Protein AF-A0A8T7FW93-F1 (afdb_monomer_lite)

Structure (mmCIF, N/CA/C/O backbone):
data_AF-A0A8T7FW93-F1
#
_entry.id   AF-A0A8T7FW93-F1
#
loop_
_atom_site.group_PDB
_atom_site.id
_atom_site.type_symbol
_atom_site.label_atom_id
_atom_site.label_alt_id
_atom_site.label_comp_id
_atom_site.label_asym_id
_atom_site.label_entity_id
_atom_site.label_seq_id
_atom_site.pdbx_PDB_ins_code
_atom_site.Cartn_x
_atom_site.Cartn_y
_atom_site.Cartn_z
_atom_site.occupancy
_atom_site.B_iso_or_equiv
_atom_site.auth_seq_id
_atom_site.auth_comp_id
_atom_site.auth_asym_id
_atom_site.auth_atom_id
_atom_site.pdbx_PDB_model_num
ATOM 1 N N . MET A 1 1 ? 23.156 -14.819 22.640 1.00 62.97 1 MET A N 1
ATOM 2 C CA . MET A 1 1 ? 21.741 -15.059 22.274 1.00 62.97 1 MET A CA 1
ATOM 3 C C . MET A 1 1 ? 21.530 -16.562 22.229 1.00 62.97 1 MET A C 1
ATOM 5 O O . MET A 1 1 ? 22.429 -17.258 21.783 1.00 62.97 1 MET A O 1
ATOM 9 N N . ASP A 1 2 ? 20.414 -17.050 22.764 1.00 82.75 2 ASP A N 1
ATOM 10 C CA . ASP A 1 2 ? 20.140 -18.481 22.950 1.00 82.75 2 ASP A CA 1
ATOM 11 C C . ASP A 1 2 ? 19.724 -19.131 21.619 1.00 82.75 2 ASP A C 1
ATOM 13 O O . ASP A 1 2 ? 18.735 -18.701 21.023 1.00 82.75 2 ASP A O 1
ATOM 17 N N . PHE A 1 3 ? 20.441 -20.155 21.143 1.00 78.62 3 PHE A N 1
ATOM 18 C CA . PHE A 1 3 ? 20.115 -20.855 19.885 1.00 78.62 3 PHE A CA 1
ATOM 19 C C . PHE A 1 3 ? 18.683 -21.418 19.881 1.00 78.62 3 PHE A C 1
ATOM 21 O O . PHE A 1 3 ? 18.014 -21.400 18.850 1.00 78.62 3 PHE A O 1
ATOM 28 N N . ALA A 1 4 ? 18.171 -21.820 21.047 1.00 78.75 4 ALA A N 1
ATOM 29 C CA . ALA A 1 4 ? 16.787 -22.258 21.218 1.00 78.75 4 ALA A CA 1
ATOM 30 C C . ALA A 1 4 ? 15.759 -21.140 20.945 1.00 78.75 4 ALA A C 1
ATOM 32 O O . ALA A 1 4 ? 14.702 -21.395 20.370 1.00 78.75 4 ALA A O 1
ATOM 33 N N . LYS A 1 5 ? 16.070 -19.886 21.302 1.00 80.38 5 LYS A N 1
ATOM 34 C CA . LYS A 1 5 ? 15.200 -18.733 21.010 1.00 80.38 5 LYS A CA 1
ATOM 35 C C . LYS A 1 5 ? 15.216 -18.370 19.527 1.00 80.38 5 LYS A C 1
ATOM 37 O O . LYS A 1 5 ? 14.185 -17.968 19.000 1.00 80.38 5 LYS A O 1
ATOM 42 N N . LEU A 1 6 ? 16.362 -18.531 18.860 1.00 84.81 6 LEU A N 1
ATOM 43 C CA . LEU A 1 6 ? 16.465 -18.333 17.411 1.00 84.81 6 LEU A CA 1
ATOM 44 C C . LEU A 1 6 ? 15.622 -19.358 16.654 1.00 84.81 6 LEU A C 1
ATOM 46 O O . LEU A 1 6 ? 14.868 -18.971 15.769 1.00 84.81 6 LEU A O 1
ATOM 50 N N . PHE A 1 7 ? 15.694 -20.635 17.034 1.00 85.25 7 PHE A N 1
ATOM 51 C CA . PHE A 1 7 ? 14.898 -21.681 16.391 1.00 85.25 7 PHE A CA 1
ATOM 52 C C . PHE A 1 7 ? 13.393 -21.420 16.530 1.00 85.25 7 PHE A C 1
ATOM 54 O O . PHE A 1 7 ? 12.680 -21.420 15.532 1.00 85.25 7 PHE A O 1
ATOM 61 N N . LYS A 1 8 ? 12.932 -21.088 17.743 1.00 83.06 8 LYS A N 1
ATOM 62 C CA . LYS A 1 8 ? 11.528 -20.734 17.983 1.00 83.06 8 LYS A CA 1
ATOM 63 C C . LYS A 1 8 ? 11.079 -19.513 17.168 1.00 83.06 8 LYS A C 1
ATOM 65 O O . LYS A 1 8 ? 10.025 -19.546 16.555 1.00 83.06 8 LYS A O 1
ATOM 70 N N . SER A 1 9 ? 11.911 -18.473 17.078 1.00 88.06 9 SER A N 1
ATOM 71 C CA . SER A 1 9 ? 11.606 -17.298 16.249 1.00 88.06 9 SER A CA 1
ATOM 72 C C . SER A 1 9 ? 11.512 -17.620 14.755 1.00 88.06 9 SER A C 1
ATOM 74 O O . SER A 1 9 ? 10.771 -16.942 14.047 1.00 88.06 9 SER A O 1
ATOM 76 N N . VAL A 1 10 ? 12.279 -18.596 14.257 1.00 88.69 10 VAL A N 1
ATOM 77 C CA . VAL A 1 10 ? 12.190 -19.047 12.860 1.00 88.69 10 VAL A CA 1
ATOM 78 C C . VAL A 1 10 ? 10.901 -19.830 12.640 1.00 88.69 10 VAL A C 1
ATOM 80 O O . VAL A 1 10 ? 10.232 -19.605 11.638 1.00 88.69 10 VAL A O 1
ATOM 83 N N . GLU A 1 11 ? 10.530 -20.709 13.570 1.00 89.69 11 GLU A N 1
ATOM 84 C CA . GLU A 1 11 ? 9.264 -21.448 13.523 1.00 89.69 11 GLU A CA 1
ATOM 85 C C . GLU A 1 11 ? 8.059 -20.497 13.504 1.00 89.69 11 GLU A C 1
ATOM 87 O O . GLU A 1 11 ? 7.221 -20.590 12.604 1.00 89.69 11 GLU A O 1
ATOM 92 N N . ASP A 1 12 ? 8.040 -19.520 14.415 1.00 88.88 12 ASP A N 1
ATOM 93 C CA . ASP A 1 12 ? 7.006 -18.483 14.475 1.00 88.88 12 ASP A CA 1
ATOM 94 C C . ASP A 1 12 ? 6.953 -17.680 13.160 1.00 88.88 12 ASP A C 1
ATOM 96 O O . ASP A 1 12 ? 5.876 -17.429 12.621 1.00 88.88 12 ASP A O 1
ATOM 100 N N . ALA A 1 13 ? 8.110 -17.336 12.580 1.00 87.12 13 ALA A N 1
ATOM 101 C CA . ALA A 1 13 ? 8.174 -16.626 11.302 1.00 87.12 13 ALA A CA 1
ATOM 102 C C . ALA A 1 13 ? 7.656 -17.465 10.120 1.00 87.12 13 ALA A C 1
ATOM 104 O O . ALA A 1 13 ? 6.981 -16.933 9.240 1.00 87.12 13 ALA A O 1
ATOM 105 N N . VAL A 1 14 ? 7.954 -18.767 10.076 1.00 89.81 14 VAL A N 1
ATOM 106 C CA . VAL A 1 14 ? 7.449 -19.666 9.024 1.00 89.81 14 VAL A CA 1
ATOM 107 C C . VAL A 1 14 ? 5.935 -19.798 9.125 1.00 89.81 14 VAL A C 1
ATOM 109 O O . VAL A 1 14 ? 5.250 -19.678 8.107 1.00 89.81 14 VAL A O 1
ATOM 112 N N . TYR A 1 15 ? 5.412 -19.998 10.336 1.00 92.00 15 TYR A N 1
ATOM 113 C CA . TYR A 1 15 ? 3.972 -20.028 10.577 1.00 92.00 15 TYR A CA 1
ATOM 114 C C . TYR A 1 15 ? 3.306 -18.729 10.107 1.00 92.00 15 TYR A C 1
ATOM 116 O O . TYR A 1 15 ? 2.338 -18.768 9.346 1.00 92.00 15 TYR A O 1
ATOM 124 N N . GLU A 1 16 ? 3.880 -17.583 10.466 1.00 89.88 16 GLU A N 1
ATOM 125 C CA . GLU A 1 16 ? 3.380 -16.267 10.073 1.00 89.88 16 GLU A CA 1
ATOM 126 C C . GLU A 1 16 ? 3.357 -16.092 8.543 1.00 89.88 16 GLU A C 1
ATOM 128 O O . GLU A 1 16 ? 2.357 -15.656 7.971 1.00 89.88 16 GLU A O 1
ATOM 133 N N . VAL A 1 17 ? 4.411 -16.523 7.840 1.00 90.00 17 VAL A N 1
ATOM 134 C CA . VAL A 1 17 ? 4.455 -16.498 6.367 1.00 90.00 17 VAL A CA 1
ATOM 135 C C . VAL A 1 17 ? 3.376 -17.396 5.758 1.00 90.00 17 VAL A C 1
ATOM 137 O O . VAL A 1 17 ? 2.732 -17.005 4.782 1.00 90.00 17 VAL A O 1
ATOM 140 N N . MET A 1 18 ? 3.130 -18.581 6.324 1.00 92.12 18 MET A N 1
ATOM 141 C CA . MET A 1 18 ? 2.051 -19.461 5.861 1.00 92.12 18 MET A CA 1
ATOM 142 C C . MET A 1 18 ? 0.677 -18.806 6.031 1.00 92.12 18 MET A C 1
ATOM 144 O O . MET A 1 18 ? -0.157 -18.878 5.125 1.00 92.12 18 MET A O 1
ATOM 148 N N . VAL A 1 19 ? 0.454 -18.119 7.152 1.00 92.38 19 VAL A N 1
ATOM 149 C CA . VAL A 1 19 ? -0.763 -17.336 7.386 1.00 92.38 19 VAL A CA 1
ATOM 150 C C . VAL A 1 19 ? -0.869 -16.199 6.366 1.00 92.38 19 VAL A C 1
ATOM 152 O O . VAL A 1 19 ? -1.932 -16.010 5.767 1.00 92.38 19 VAL A O 1
ATOM 155 N N . TRP A 1 20 ? 0.222 -15.486 6.078 1.00 92.06 20 TRP A N 1
ATOM 156 C CA . TRP A 1 20 ? 0.230 -14.417 5.076 1.00 92.06 20 TRP A CA 1
ATOM 157 C C . TRP A 1 20 ? -0.143 -14.904 3.681 1.00 92.06 20 TRP A C 1
ATOM 159 O O . TRP A 1 20 ? -0.874 -14.200 2.987 1.00 92.06 20 TRP A O 1
ATOM 169 N N . LEU A 1 21 ? 0.273 -16.105 3.272 1.00 90.88 21 LEU A N 1
ATOM 170 C CA . LEU A 1 21 ? -0.120 -16.675 1.976 1.00 90.88 21 LEU A CA 1
ATOM 171 C C . LEU A 1 21 ? -1.642 -16.838 1.839 1.00 90.88 21 LEU A C 1
ATOM 173 O O . LEU A 1 21 ? -2.176 -16.700 0.739 1.00 90.88 21 LEU A O 1
ATOM 177 N N . LEU A 1 22 ? -2.350 -17.083 2.945 1.00 93.62 22 LEU A N 1
ATOM 178 C CA . LEU A 1 22 ? -3.811 -17.180 2.971 1.00 93.62 22 LEU A CA 1
ATOM 179 C C . LEU A 1 22 ? -4.479 -15.807 3.121 1.00 93.62 22 LEU A C 1
ATOM 181 O O . LEU A 1 22 ? -5.479 -15.515 2.456 1.00 93.62 22 LEU A O 1
ATOM 185 N N . LEU A 1 23 ? -3.937 -14.949 3.988 1.00 94.69 23 LEU A N 1
ATOM 186 C CA . LEU A 1 23 ? -4.523 -13.643 4.279 1.00 94.69 23 LEU A CA 1
ATOM 187 C C . LEU A 1 23 ? -4.286 -12.628 3.162 1.00 94.69 23 LEU A C 1
ATOM 189 O O . LEU A 1 23 ? -5.168 -11.815 2.905 1.00 94.69 23 LEU A O 1
ATOM 193 N N . LEU A 1 24 ? -3.154 -12.674 2.461 1.00 93.81 24 LEU A N 1
ATOM 194 C CA . LEU A 1 24 ? -2.823 -11.728 1.397 1.00 93.81 24 LEU A CA 1
ATOM 195 C C . LEU A 1 24 ? -3.885 -11.677 0.288 1.00 93.81 24 LEU A C 1
ATOM 197 O O . LEU A 1 24 ? -4.414 -10.588 0.055 1.00 93.81 24 LEU A O 1
ATOM 201 N N . PRO A 1 25 ? -4.275 -12.788 -0.373 1.00 94.12 25 PRO A N 1
ATOM 202 C CA . PRO A 1 25 ? -5.306 -12.736 -1.409 1.00 94.12 25 PRO A CA 1
ATOM 203 C C . PRO A 1 25 ? -6.672 -12.333 -0.836 1.00 94.12 25 PRO A C 1
ATOM 205 O O . PRO A 1 25 ? -7.382 -11.532 -1.447 1.00 94.12 25 PRO A O 1
ATOM 208 N N . LYS A 1 26 ? -7.025 -12.816 0.365 1.00 95.25 26 LYS A N 1
ATOM 209 C CA . LYS A 1 26 ? -8.271 -12.457 1.065 1.00 95.25 26 LYS A CA 1
ATOM 210 C C . LYS A 1 26 ? -8.360 -10.947 1.307 1.00 95.25 26 LYS A C 1
ATOM 212 O O . LYS A 1 26 ? -9.380 -10.332 0.981 1.00 95.25 26 LYS A O 1
ATOM 217 N N . THR A 1 27 ? -7.310 -10.353 1.871 1.00 95.25 27 THR A N 1
ATOM 218 C CA . THR A 1 27 ? -7.234 -8.921 2.176 1.00 95.25 27 THR A CA 1
ATOM 219 C C . THR A 1 27 ? -7.189 -8.101 0.895 1.00 95.25 27 THR A C 1
ATOM 221 O O . THR A 1 27 ? -7.977 -7.167 0.753 1.00 95.25 27 THR A O 1
ATOM 224 N N . LEU A 1 28 ? -6.340 -8.472 -0.067 1.00 94.31 28 LEU A N 1
ATOM 225 C CA . LEU A 1 28 ? -6.165 -7.729 -1.314 1.00 94.31 28 LEU A CA 1
ATOM 226 C C . LEU A 1 28 ? -7.472 -7.634 -2.108 1.00 94.31 28 LEU A C 1
ATOM 228 O O . LEU A 1 28 ? -7.881 -6.535 -2.474 1.00 94.31 28 LEU A O 1
ATOM 232 N N . ILE A 1 29 ? -8.172 -8.757 -2.309 1.00 94.81 29 ILE A N 1
ATOM 233 C CA . ILE A 1 29 ? -9.467 -8.785 -3.010 1.00 94.81 29 ILE A CA 1
ATOM 234 C C . ILE A 1 29 ? -10.483 -7.914 -2.267 1.00 94.81 29 ILE A C 1
ATOM 236 O O . ILE A 1 29 ? -11.185 -7.101 -2.871 1.00 94.81 29 ILE A O 1
ATOM 240 N N . ARG A 1 30 ? -10.572 -8.052 -0.941 1.00 94.44 30 ARG A N 1
ATOM 241 C CA . ARG A 1 30 ? -11.561 -7.308 -0.158 1.00 94.44 30 ARG A CA 1
ATOM 242 C C . ARG A 1 30 ? -11.318 -5.800 -0.204 1.00 94.44 30 ARG A C 1
ATOM 244 O O . ARG A 1 30 ? -12.281 -5.058 -0.392 1.00 94.44 30 ARG A O 1
ATOM 251 N N . VAL A 1 31 ? -10.071 -5.355 -0.073 1.00 92.44 31 VAL A N 1
ATOM 252 C CA . VAL A 1 31 ? -9.714 -3.931 -0.127 1.00 92.44 31 VAL A CA 1
ATOM 253 C C . VAL A 1 31 ? -9.879 -3.372 -1.543 1.00 92.44 31 VAL A C 1
ATOM 255 O O . VAL A 1 31 ? -10.467 -2.303 -1.688 1.00 92.44 31 VAL A O 1
ATOM 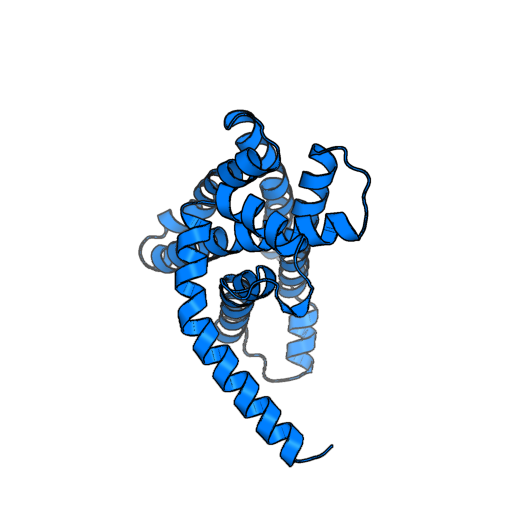258 N N . ALA A 1 32 ? -9.482 -4.121 -2.578 1.00 91.19 32 ALA A N 1
ATOM 259 C CA . ALA A 1 32 ? -9.618 -3.712 -3.978 1.00 91.19 32 ALA A CA 1
ATOM 260 C C . ALA A 1 32 ? -11.077 -3.451 -4.385 1.00 91.19 32 ALA A C 1
ATOM 262 O O . ALA A 1 32 ? -11.380 -2.445 -5.021 1.00 91.19 32 ALA A O 1
ATOM 263 N N . PHE A 1 33 ? -12.005 -4.335 -4.005 1.00 91.00 33 PHE A N 1
ATOM 264 C CA . PHE A 1 33 ? -13.415 -4.197 -4.393 1.00 91.00 33 PHE A CA 1
ATOM 265 C C . PHE A 1 33 ? -14.256 -3.390 -3.396 1.00 91.00 33 PHE A C 1
ATOM 267 O O . PHE A 1 33 ? -15.372 -2.979 -3.722 1.00 91.00 33 PHE A O 1
ATOM 274 N N . ARG A 1 34 ? -13.773 -3.176 -2.165 1.00 90.38 34 ARG A N 1
ATOM 275 C CA . ARG A 1 34 ? -14.508 -2.455 -1.112 1.00 90.38 34 ARG A CA 1
ATOM 276 C C . ARG A 1 34 ? -13.602 -1.464 -0.362 1.00 90.38 34 ARG A C 1
ATOM 278 O O . ARG A 1 34 ? -13.433 -1.602 0.850 1.00 90.38 34 ARG A O 1
ATOM 285 N N . PRO A 1 35 ? -13.108 -0.393 -1.013 1.00 86.38 35 PRO A N 1
ATOM 286 C CA . PRO A 1 35 ? -12.227 0.590 -0.369 1.00 86.38 35 PRO A CA 1
ATOM 287 C C . PRO A 1 35 ? -12.886 1.288 0.834 1.00 86.38 35 PRO A C 1
ATOM 289 O O . PRO A 1 35 ? -12.234 1.561 1.836 1.00 86.38 35 PRO A O 1
ATOM 292 N N . LYS A 1 36 ? -14.212 1.498 0.798 1.00 88.25 36 LYS A N 1
ATOM 293 C CA . LYS A 1 36 ? -14.978 2.037 1.940 1.00 88.25 36 LYS A CA 1
ATOM 294 C C . LYS A 1 36 ? -14.921 1.138 3.174 1.00 88.25 36 LYS A C 1
ATOM 296 O O . LYS A 1 36 ? -14.831 1.640 4.289 1.00 88.25 36 LYS A O 1
ATOM 301 N N . TRP A 1 37 ? -14.971 -0.181 2.975 1.00 92.06 37 TRP A N 1
ATOM 302 C CA . TRP A 1 37 ? -14.864 -1.136 4.076 1.00 92.06 37 TRP A CA 1
ATOM 303 C C . TRP A 1 37 ? -13.494 -1.034 4.743 1.00 92.06 37 TRP A C 1
ATOM 305 O O . TRP A 1 37 ? -13.439 -1.047 5.965 1.00 92.06 37 TRP A O 1
ATOM 315 N N . ALA A 1 38 ? -12.421 -0.863 3.964 1.00 90.50 38 ALA A N 1
ATOM 316 C CA . ALA A 1 38 ? -11.058 -0.767 4.479 1.00 90.50 38 ALA A CA 1
ATOM 317 C C . ALA A 1 38 ? -10.897 0.400 5.472 1.00 90.50 38 ALA A C 1
ATOM 319 O O . ALA A 1 38 ? -10.304 0.222 6.533 1.00 90.50 38 ALA A O 1
ATOM 320 N N . MET A 1 39 ? -11.506 1.553 5.171 1.00 88.12 39 MET A N 1
ATOM 321 C CA . MET A 1 39 ? -11.494 2.725 6.057 1.00 88.12 39 MET A CA 1
ATOM 322 C C . MET A 1 39 ? -12.194 2.445 7.387 1.00 88.12 39 MET A C 1
ATOM 324 O O . MET A 1 39 ? -11.6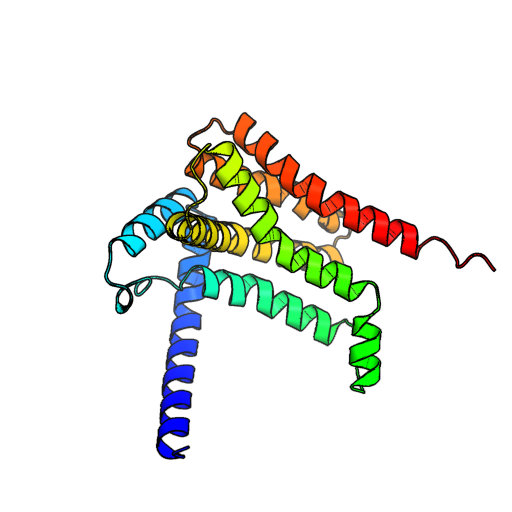12 2.636 8.450 1.00 88.12 39 MET A O 1
ATOM 328 N N . THR A 1 40 ? -13.422 1.922 7.332 1.00 90.06 40 THR A N 1
ATOM 329 C CA . THR A 1 40 ? -14.193 1.592 8.540 1.00 90.06 40 THR A CA 1
ATOM 330 C C . THR A 1 40 ? -13.576 0.438 9.326 1.00 90.06 40 THR A C 1
ATOM 332 O O . THR A 1 40 ? -13.690 0.391 10.546 1.00 90.06 40 THR A O 1
ATOM 335 N N . TYR A 1 41 ? -12.942 -0.511 8.642 1.00 92.69 41 TYR A N 1
ATOM 336 C CA . TYR A 1 41 ? -12.264 -1.632 9.275 1.00 92.69 41 TYR A CA 1
ATOM 337 C C . TYR A 1 41 ? -11.058 -1.150 10.085 1.00 92.69 41 TYR A C 1
ATOM 339 O O . TYR A 1 41 ? -10.958 -1.500 11.253 1.00 92.69 41 TYR A O 1
ATOM 347 N N . ILE A 1 42 ? -10.210 -0.279 9.526 1.00 91.94 42 ILE A N 1
ATOM 348 C CA . ILE A 1 42 ? -9.074 0.301 10.262 1.00 91.94 42 ILE A CA 1
ATOM 349 C C . ILE A 1 42 ? -9.542 1.051 11.511 1.00 91.94 42 ILE A C 1
ATOM 351 O O . ILE A 1 42 ? -8.926 0.901 12.564 1.00 91.94 42 ILE A O 1
ATOM 355 N N . ASP A 1 43 ? -10.632 1.816 11.409 1.00 90.19 43 ASP A N 1
ATOM 356 C CA . ASP A 1 43 ? -11.182 2.545 12.555 1.00 90.19 43 ASP A CA 1
ATOM 357 C C . ASP A 1 43 ? -11.590 1.584 13.682 1.00 90.19 43 ASP A C 1
ATOM 359 O O . ASP A 1 43 ? -11.198 1.787 14.828 1.00 90.19 43 ASP A O 1
ATOM 363 N N . LYS A 1 44 ? -12.277 0.485 13.343 1.00 92.25 44 LYS A N 1
ATOM 364 C CA . LYS A 1 44 ? -12.661 -0.567 14.300 1.00 92.25 44 LYS A CA 1
ATOM 365 C C . LYS A 1 44 ? -11.462 -1.300 14.897 1.00 92.25 44 LYS A C 1
ATOM 367 O O . LYS A 1 44 ? -11.451 -1.587 16.087 1.00 92.25 44 LYS A O 1
ATOM 372 N N . GLU A 1 45 ? -10.441 -1.602 14.098 1.00 93.25 45 GLU A N 1
ATOM 373 C CA . GLU A 1 45 ? -9.209 -2.229 14.597 1.00 93.25 45 GLU A CA 1
ATOM 374 C C . GLU A 1 45 ? -8.454 -1.308 15.564 1.00 93.25 45 GLU A C 1
ATOM 376 O O . GLU A 1 45 ? -7.754 -1.777 16.457 1.00 93.25 45 GLU A O 1
ATOM 381 N N . TRP A 1 46 ? -8.610 0.012 15.439 1.00 89.62 46 TRP A N 1
ATOM 382 C CA . TRP A 1 46 ? -7.990 0.964 16.360 1.00 89.62 46 TRP A CA 1
ATOM 383 C C . TRP A 1 46 ? -8.679 1.064 17.723 1.00 89.62 46 TRP A C 1
ATOM 385 O O . TRP A 1 46 ? -8.058 1.556 18.668 1.00 89.62 46 TRP A O 1
ATOM 395 N N . GLU A 1 47 ? -9.924 0.592 17.822 1.00 91.12 47 GLU A N 1
ATOM 396 C CA . GLU A 1 47 ? -10.684 0.475 19.072 1.00 91.12 47 GLU A CA 1
ATOM 397 C C . GLU A 1 47 ? -10.286 -0.775 19.877 1.00 91.12 47 GLU A C 1
ATOM 399 O O . GLU A 1 47 ? -10.537 -0.827 21.080 1.00 91.12 47 GLU A O 1
ATOM 404 N N . LYS A 1 48 ? -9.630 -1.756 19.240 1.00 92.00 48 LYS A N 1
ATOM 405 C CA . LYS A 1 48 ? -9.142 -2.984 19.885 1.00 92.00 48 LYS A CA 1
ATOM 406 C C . LYS A 1 48 ? -7.817 -2.781 20.626 1.00 92.00 48 LYS A C 1
ATOM 408 O O . LYS A 1 48 ? -7.040 -1.850 20.341 1.00 92.00 48 LYS A O 1
ATOM 413 N N . GLU A 1 49 ? -7.529 -3.710 21.539 1.00 91.25 49 GLU A N 1
ATOM 414 C CA . GLU A 1 49 ? -6.214 -3.826 22.172 1.00 91.25 49 GLU A CA 1
ATOM 415 C C . GLU A 1 49 ? -5.120 -4.054 21.115 1.00 91.25 49 GLU A C 1
ATOM 417 O O . GLU A 1 49 ? -5.406 -4.644 20.076 1.00 91.25 49 GLU A O 1
ATOM 422 N N . PRO A 1 50 ? -3.885 -3.547 21.316 1.00 85.44 50 PRO A N 1
ATOM 423 C CA . PRO A 1 50 ? -2.822 -3.598 20.311 1.00 85.44 50 PRO A CA 1
ATOM 424 C C . PRO A 1 50 ? -2.522 -4.989 19.747 1.00 85.44 50 PRO A C 1
ATOM 426 O O . PRO A 1 50 ? -2.217 -5.078 18.558 1.00 85.44 50 PRO A O 1
ATOM 429 N N . ASP A 1 51 ? -2.633 -6.025 20.578 1.00 85.56 51 ASP A N 1
ATOM 430 C CA . ASP A 1 51 ? -2.294 -7.405 20.220 1.00 85.56 51 ASP A CA 1
ATOM 431 C C . ASP A 1 51 ? -3.419 -8.102 19.431 1.00 85.56 51 ASP A C 1
ATOM 433 O O . ASP A 1 51 ? -3.146 -9.004 18.648 1.00 85.56 51 ASP A O 1
ATOM 437 N N . ASP A 1 52 ? -4.663 -7.620 19.544 1.00 89.50 52 ASP A N 1
ATOM 438 C CA . ASP A 1 52 ? -5.838 -8.173 18.847 1.00 89.50 52 ASP A CA 1
ATOM 439 C C . ASP A 1 52 ? -6.118 -7.488 17.495 1.00 89.50 52 ASP A C 1
ATOM 441 O O . ASP A 1 52 ? -7.129 -7.753 16.826 1.00 89.50 52 ASP A O 1
ATOM 445 N N . ARG A 1 53 ? -5.267 -6.536 17.096 1.00 90.88 53 ARG A N 1
ATOM 446 C CA . ARG A 1 53 ? -5.467 -5.771 15.861 1.00 90.88 53 ARG A CA 1
ATOM 447 C C . ARG A 1 53 ? -5.061 -6.594 14.657 1.00 90.88 53 ARG A C 1
ATOM 449 O O . ARG A 1 53 ? -3.962 -7.131 14.609 1.00 90.88 53 ARG A O 1
ATOM 456 N N . PHE A 1 54 ? -5.883 -6.545 13.616 1.00 91.25 54 PHE A N 1
ATOM 457 C CA . PHE A 1 54 ? -5.596 -7.152 12.314 1.00 91.25 54 PHE A CA 1
ATOM 458 C C . PHE A 1 54 ? -5.476 -8.687 12.349 1.00 91.25 54 PHE A C 1
ATOM 460 O O . PHE A 1 54 ? -4.840 -9.273 11.483 1.00 91.25 54 PHE A O 1
ATOM 467 N N . ASP A 1 55 ? -6.143 -9.350 13.296 1.00 89.50 55 ASP A N 1
ATOM 468 C CA . ASP A 1 55 ? -6.176 -10.820 13.361 1.00 89.50 55 ASP A CA 1
ATOM 469 C C . ASP A 1 55 ? -6.926 -11.439 12.157 1.00 89.50 55 ASP A C 1
ATOM 471 O O . ASP A 1 55 ? -6.527 -12.435 11.559 1.00 89.50 55 ASP A O 1
ATOM 475 N N . GLU A 1 56 ? -8.003 -10.788 11.701 1.00 90.81 56 GLU A N 1
ATOM 476 C CA . GLU A 1 56 ? -8.818 -11.303 10.592 1.00 90.81 56 GLU A CA 1
ATOM 477 C C . GLU A 1 56 ? -8.216 -11.067 9.193 1.00 90.81 56 GLU A C 1
ATOM 479 O O . GLU A 1 56 ? -8.587 -11.762 8.231 1.00 90.81 56 GLU A O 1
ATOM 484 N N . TYR A 1 57 ? -7.360 -10.053 9.045 1.00 94.06 57 TYR A N 1
ATOM 485 C CA . TYR A 1 57 ? -6.787 -9.609 7.773 1.00 94.06 57 TYR A CA 1
ATOM 486 C C . TYR A 1 57 ? -5.383 -9.091 7.984 1.00 94.06 57 TYR A C 1
ATOM 488 O O . TYR A 1 57 ? -5.133 -8.323 8.899 1.00 94.06 57 TYR A O 1
ATOM 496 N N . LEU A 1 58 ? -4.513 -9.394 7.031 1.00 93.56 58 LEU A N 1
ATOM 497 C CA . LEU A 1 58 ? -3.139 -8.920 7.021 1.00 93.56 58 LEU A CA 1
ATOM 498 C C . LEU A 1 58 ? -3.047 -7.399 7.237 1.00 93.56 58 LEU A C 1
ATOM 500 O O . LEU A 1 58 ? -3.705 -6.642 6.522 1.00 93.56 58 LEU A O 1
ATOM 504 N N . SER A 1 59 ? -2.229 -6.968 8.205 1.00 92.94 59 SER A N 1
ATOM 505 C CA . SER A 1 59 ? -2.136 -5.555 8.594 1.00 92.94 59 SER A CA 1
ATOM 506 C C . SER A 1 59 ? -1.832 -4.638 7.396 1.00 92.94 59 SER A C 1
ATOM 508 O O . SER A 1 59 ? -1.121 -5.047 6.474 1.00 92.94 59 SER A O 1
ATOM 510 N N . PRO A 1 60 ? -2.301 -3.375 7.388 1.00 92.25 60 PRO A N 1
ATOM 511 C CA . PRO A 1 60 ? -2.123 -2.495 6.235 1.00 92.25 60 PRO A CA 1
ATOM 512 C C . PRO A 1 60 ? -0.685 -2.325 5.792 1.00 92.25 60 PRO A C 1
ATOM 514 O O . PRO A 1 60 ? -0.391 -2.382 4.598 1.00 92.25 60 PRO A O 1
ATOM 517 N N . VAL A 1 61 ? 0.214 -2.179 6.761 1.00 89.94 61 VAL A N 1
ATOM 518 C CA . VAL A 1 61 ? 1.640 -2.026 6.494 1.00 89.94 61 VAL A CA 1
ATOM 519 C C . VAL A 1 61 ? 2.201 -3.286 5.849 1.00 89.94 61 VAL A C 1
ATOM 521 O O . VAL A 1 61 ? 2.871 -3.177 4.827 1.00 89.94 61 VAL A O 1
ATOM 524 N N . MET A 1 62 ? 1.884 -4.472 6.380 1.00 90.94 62 MET A N 1
ATOM 525 C CA . MET A 1 62 ? 2.340 -5.729 5.785 1.00 90.94 62 MET A CA 1
ATOM 526 C C . MET A 1 62 ? 1.756 -5.935 4.388 1.00 90.94 62 MET A C 1
ATOM 528 O O . MET A 1 62 ? 2.460 -6.408 3.499 1.00 90.94 62 MET A O 1
ATOM 532 N N . LEU A 1 63 ? 0.503 -5.532 4.154 1.00 93.69 63 LEU A N 1
ATOM 533 C CA . LEU A 1 63 ? -0.146 -5.718 2.858 1.00 93.69 63 LEU A CA 1
ATOM 534 C C . LEU A 1 63 ? 0.591 -4.904 1.809 1.00 93.69 63 LEU A C 1
ATOM 536 O O . LEU A 1 63 ? 0.962 -5.436 0.767 1.00 93.69 63 LEU A O 1
ATOM 540 N N . TRP A 1 64 ? 0.839 -3.631 2.101 1.00 89.25 64 TRP A N 1
ATOM 541 C CA . TRP A 1 64 ? 1.608 -2.756 1.227 1.00 89.25 64 TRP A CA 1
ATOM 542 C C . TRP A 1 64 ? 3.054 -3.240 1.055 1.00 89.25 64 TRP A C 1
ATOM 544 O O . TRP A 1 64 ? 3.582 -3.227 -0.054 1.00 89.25 64 TRP A O 1
ATOM 554 N N . LEU A 1 65 ? 3.681 -3.742 2.119 1.00 87.94 65 LEU A N 1
ATOM 555 C CA . LEU A 1 65 ? 5.052 -4.236 2.068 1.00 87.94 65 LEU A CA 1
ATOM 556 C C . LEU A 1 65 ? 5.180 -5.438 1.120 1.00 87.94 65 LEU A C 1
ATOM 558 O O . LEU A 1 65 ? 6.031 -5.426 0.235 1.00 87.94 65 LEU A O 1
ATOM 562 N N . VAL A 1 66 ? 4.303 -6.436 1.239 1.00 89.81 66 VAL A N 1
ATOM 563 C CA . VAL A 1 66 ? 4.351 -7.642 0.396 1.00 89.81 66 VAL A CA 1
ATOM 564 C C . VAL A 1 66 ? 3.821 -7.387 -1.022 1.00 89.81 66 VAL A C 1
ATOM 566 O O . VAL A 1 66 ? 4.297 -8.006 -1.968 1.00 89.81 66 VAL A O 1
ATOM 569 N N . SER A 1 67 ? 2.866 -6.468 -1.202 1.00 89.38 67 SER A N 1
ATOM 570 C CA . SER A 1 67 ? 2.262 -6.186 -2.519 1.00 89.38 67 SER A CA 1
ATOM 571 C C . SER A 1 67 ? 2.993 -5.129 -3.348 1.00 89.38 67 SER A C 1
ATOM 573 O O . SER A 1 67 ? 2.843 -5.118 -4.568 1.00 89.38 67 SER A O 1
ATOM 575 N N . ALA A 1 68 ? 3.768 -4.247 -2.714 1.00 84.88 68 ALA A N 1
ATOM 576 C CA . ALA A 1 68 ? 4.430 -3.133 -3.384 1.00 84.88 68 ALA A CA 1
ATOM 577 C C . ALA A 1 68 ? 5.936 -3.103 -3.124 1.00 84.88 68 ALA A C 1
ATOM 579 O O . ALA A 1 68 ? 6.717 -3.175 -4.070 1.00 84.88 68 ALA A O 1
ATOM 580 N N . VAL A 1 69 ? 6.346 -3.033 -1.854 1.00 80.94 69 VAL A N 1
ATOM 581 C CA . VAL A 1 69 ? 7.753 -2.799 -1.483 1.00 80.94 69 VAL A CA 1
ATOM 582 C C . VAL A 1 69 ? 8.644 -3.984 -1.857 1.00 80.94 69 VAL A C 1
ATOM 584 O O . VAL A 1 69 ? 9.668 -3.801 -2.502 1.00 80.94 69 VAL A O 1
ATOM 587 N N . ILE A 1 70 ? 8.255 -5.211 -1.511 1.00 83.94 70 ILE A N 1
ATOM 588 C CA . ILE A 1 70 ? 9.043 -6.401 -1.856 1.00 83.94 70 ILE A CA 1
ATOM 589 C C . ILE A 1 70 ? 9.126 -6.581 -3.381 1.00 83.94 70 ILE A C 1
ATOM 591 O O . ILE A 1 70 ? 10.245 -6.684 -3.886 1.00 83.94 70 ILE A O 1
ATOM 595 N N . PRO A 1 71 ? 8.013 -6.569 -4.146 1.00 83.38 71 PRO A N 1
ATOM 596 C CA . PRO A 1 71 ? 8.072 -6.708 -5.599 1.00 83.38 71 PRO A CA 1
ATOM 597 C C . PRO A 1 71 ? 8.923 -5.641 -6.286 1.00 83.38 71 PRO A C 1
ATOM 599 O O . PRO A 1 71 ? 9.723 -5.984 -7.155 1.00 83.38 71 PRO A O 1
ATOM 602 N N . ILE A 1 72 ? 8.803 -4.367 -5.890 1.00 76.12 72 ILE A N 1
ATOM 603 C CA . ILE A 1 72 ? 9.592 -3.295 -6.510 1.00 76.12 72 ILE A CA 1
ATOM 604 C C . ILE A 1 72 ? 11.081 -3.432 -6.178 1.00 76.12 72 ILE A C 1
ATOM 606 O O . ILE A 1 72 ? 11.918 -3.288 -7.066 1.00 76.12 72 ILE A O 1
ATOM 610 N N . THR A 1 73 ? 11.428 -3.770 -4.932 1.00 72.94 73 THR A N 1
ATOM 611 C CA . THR A 1 73 ? 12.820 -4.013 -4.534 1.00 72.94 73 THR A CA 1
ATOM 612 C C . THR A 1 73 ? 13.408 -5.201 -5.291 1.00 72.94 73 THR A C 1
ATOM 614 O O . THR A 1 73 ? 14.511 -5.093 -5.818 1.00 72.94 73 THR A O 1
ATOM 617 N N . LEU A 1 74 ? 12.668 -6.307 -5.411 1.00 77.00 74 LEU A N 1
ATOM 618 C CA . LEU A 1 74 ? 13.098 -7.466 -6.195 1.00 77.00 74 LEU A CA 1
ATOM 619 C C . LEU A 1 74 ? 13.290 -7.116 -7.670 1.00 77.00 74 LEU A C 1
ATOM 621 O O . LEU A 1 74 ? 14.294 -7.505 -8.257 1.00 77.00 74 LEU A O 1
ATOM 625 N N . PHE A 1 75 ? 12.373 -6.349 -8.259 1.00 73.38 75 PHE A N 1
ATOM 626 C CA . PHE A 1 75 ? 12.506 -5.886 -9.636 1.00 73.38 75 PHE A CA 1
ATOM 627 C C . PHE A 1 75 ? 13.794 -5.078 -9.839 1.00 73.38 75 PHE A C 1
ATOM 629 O O . PHE A 1 75 ? 14.542 -5.351 -10.774 1.00 73.38 75 PHE A O 1
ATOM 636 N N . PHE A 1 76 ? 14.101 -4.140 -8.9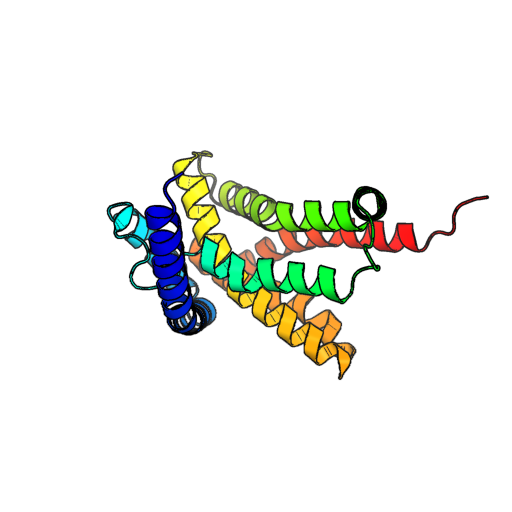39 1.00 68.38 76 PHE A N 1
ATOM 637 C CA . PHE A 1 76 ? 15.344 -3.370 -9.009 1.00 68.38 76 PHE A CA 1
ATOM 638 C C . PHE A 1 76 ? 16.596 -4.224 -8.819 1.00 68.38 76 PHE A C 1
ATOM 640 O O . PHE A 1 76 ? 17.602 -3.946 -9.458 1.00 68.38 76 PHE A O 1
ATOM 647 N N . ILE A 1 77 ? 16.551 -5.260 -7.980 1.00 69.19 77 ILE A N 1
ATOM 648 C CA . ILE A 1 77 ? 17.682 -6.184 -7.815 1.00 69.19 77 ILE A CA 1
ATOM 649 C C . ILE A 1 77 ? 17.894 -7.023 -9.083 1.00 69.19 77 ILE A C 1
ATOM 651 O O . ILE A 1 77 ? 19.031 -7.264 -9.466 1.00 69.19 77 ILE A O 1
ATOM 655 N N . LEU A 1 78 ? 16.816 -7.469 -9.733 1.00 70.06 78 LEU A N 1
ATOM 656 C CA . LEU A 1 78 ? 16.882 -8.362 -10.896 1.00 70.06 78 LEU A CA 1
ATOM 657 C C . LEU A 1 78 ? 17.161 -7.639 -12.221 1.00 70.06 78 LEU A C 1
ATOM 659 O O . LEU A 1 78 ? 17.727 -8.239 -13.130 1.00 70.06 78 LEU A O 1
ATOM 663 N N . VAL A 1 79 ? 16.709 -6.391 -12.358 1.00 67.56 79 VAL A N 1
ATOM 664 C CA . VAL A 1 79 ? 16.797 -5.595 -13.601 1.00 67.56 79 VAL A CA 1
ATOM 665 C C . VAL A 1 79 ? 17.809 -4.451 -13.478 1.00 67.56 79 VAL A C 1
ATOM 667 O O . VAL A 1 79 ? 18.207 -3.859 -14.481 1.00 67.56 79 VAL A O 1
ATOM 670 N N . GLY A 1 80 ? 18.223 -4.113 -12.256 1.00 61.06 80 GLY A N 1
ATOM 671 C CA . GLY A 1 80 ? 19.220 -3.081 -11.997 1.00 61.06 80 GLY A CA 1
ATOM 672 C C . GLY A 1 80 ? 20.619 -3.458 -12.497 1.00 61.06 80 GLY A C 1
ATOM 673 O O . GLY A 1 80 ? 20.872 -4.610 -12.843 1.00 61.06 80 GLY A O 1
ATOM 674 N N . PRO A 1 81 ? 21.541 -2.483 -12.557 1.00 56.91 81 PRO A N 1
ATOM 675 C CA . PRO A 1 81 ? 22.930 -2.741 -12.936 1.00 56.91 81 PRO A CA 1
ATOM 676 C C . PRO A 1 81 ? 23.578 -3.763 -11.985 1.00 56.91 81 PRO A C 1
ATOM 678 O O . PRO A 1 81 ? 23.286 -3.736 -10.792 1.00 56.91 81 PRO A O 1
ATOM 681 N N . ASP A 1 82 ? 24.460 -4.632 -12.496 1.00 55.81 82 ASP A N 1
ATOM 682 C CA . ASP A 1 82 ? 25.170 -5.644 -11.696 1.00 55.81 82 ASP A CA 1
ATOM 683 C C . ASP A 1 82 ? 25.941 -4.980 -10.544 1.00 55.81 82 ASP A C 1
ATOM 685 O O . ASP A 1 82 ? 26.956 -4.312 -10.748 1.00 55.81 82 ASP A O 1
ATOM 689 N N . ILE A 1 83 ? 25.449 -5.152 -9.314 1.00 56.12 83 ILE A N 1
ATOM 690 C CA . ILE A 1 83 ? 26.091 -4.610 -8.116 1.00 56.12 83 ILE A CA 1
ATOM 691 C C . ILE A 1 83 ? 26.980 -5.690 -7.504 1.00 56.12 83 ILE A C 1
ATOM 693 O O . ILE A 1 83 ? 26.541 -6.492 -6.680 1.00 56.12 83 ILE A O 1
ATOM 697 N N . THR A 1 84 ? 28.248 -5.710 -7.899 1.00 60.47 84 THR A N 1
ATOM 698 C CA . THR A 1 84 ? 29.219 -6.715 -7.435 1.00 60.47 84 THR A CA 1
ATOM 699 C C . THR A 1 84 ? 30.030 -6.288 -6.210 1.00 60.47 84 THR A C 1
ATOM 701 O O . THR A 1 84 ? 30.648 -7.132 -5.562 1.00 60.47 84 THR A O 1
ATOM 704 N N . SER A 1 85 ? 30.016 -5.000 -5.851 1.00 59.19 85 SER A N 1
ATOM 705 C CA . SER A 1 85 ? 30.898 -4.427 -4.822 1.00 59.19 85 SER A CA 1
ATOM 706 C C . SER A 1 85 ? 30.156 -3.432 -3.929 1.00 59.19 85 SER A C 1
ATOM 708 O O . SER A 1 85 ? 29.243 -2.754 -4.391 1.00 59.19 85 SER A O 1
ATOM 710 N N . ALA A 1 86 ? 30.600 -3.243 -2.680 1.00 54.66 86 ALA A N 1
ATOM 711 C CA . ALA A 1 86 ? 30.074 -2.184 -1.806 1.00 54.66 86 ALA A CA 1
ATOM 712 C C . ALA A 1 86 ? 30.266 -0.767 -2.395 1.00 54.66 86 ALA A C 1
ATOM 714 O O . ALA A 1 86 ? 29.447 0.113 -2.149 1.00 54.66 86 ALA A O 1
ATOM 715 N N . ASP A 1 87 ? 31.296 -0.570 -3.224 1.00 56.28 87 ASP A N 1
ATOM 716 C CA . ASP A 1 87 ? 31.553 0.674 -3.964 1.00 56.28 87 ASP A CA 1
ATOM 717 C C . ASP A 1 87 ? 30.617 0.865 -5.172 1.00 56.28 87 ASP A C 1
ATOM 719 O O . ASP A 1 87 ? 30.209 1.987 -5.463 1.00 56.28 87 ASP A O 1
ATOM 723 N N . ASP A 1 88 ? 30.213 -0.217 -5.848 1.00 58.09 88 ASP A N 1
ATOM 724 C CA . ASP A 1 88 ? 29.175 -0.176 -6.892 1.00 58.09 88 ASP A CA 1
ATOM 725 C C . ASP A 1 88 ? 27.797 0.040 -6.275 1.00 58.09 88 ASP A C 1
ATOM 727 O O . ASP A 1 88 ? 26.962 0.739 -6.838 1.00 58.09 88 ASP A O 1
ATOM 731 N N . LEU A 1 89 ? 27.591 -0.493 -5.071 1.00 48.84 89 LEU A N 1
ATOM 732 C CA . LEU A 1 89 ? 26.436 -0.218 -4.234 1.00 48.84 89 LEU A CA 1
ATOM 733 C C . LEU A 1 89 ? 26.430 1.279 -3.887 1.00 48.84 89 LEU A C 1
ATOM 735 O O . LEU A 1 89 ? 25.440 1.942 -4.154 1.00 48.84 89 LEU A O 1
ATOM 739 N N . LEU A 1 90 ? 27.549 1.857 -3.432 1.00 49.78 90 LEU A N 1
ATOM 740 C CA . LEU A 1 90 ? 27.692 3.294 -3.144 1.00 49.78 90 LEU A CA 1
ATOM 741 C C . LEU A 1 90 ? 27.659 4.219 -4.379 1.00 49.78 90 LEU A C 1
ATOM 743 O O . LEU A 1 90 ? 27.345 5.402 -4.241 1.00 49.78 90 LEU A O 1
ATOM 747 N N . LYS A 1 91 ? 27.955 3.717 -5.582 1.00 57.75 91 LYS A N 1
ATOM 748 C CA . LYS A 1 91 ? 27.789 4.443 -6.857 1.00 57.75 91 LYS A CA 1
ATOM 749 C C . LYS A 1 91 ? 26.389 4.319 -7.432 1.00 57.75 91 LYS A C 1
ATOM 751 O O . LYS A 1 91 ? 25.875 5.289 -7.982 1.00 57.75 91 LYS A O 1
ATOM 756 N N . ALA A 1 92 ? 25.741 3.172 -7.236 1.00 50.62 92 ALA A N 1
ATOM 757 C CA . ALA A 1 92 ? 24.303 3.070 -7.360 1.00 50.62 92 ALA A CA 1
ATOM 758 C C . ALA A 1 92 ? 23.725 4.132 -6.422 1.00 50.62 92 ALA A C 1
ATOM 760 O O . ALA A 1 92 ? 23.150 5.062 -6.984 1.00 50.62 92 ALA A O 1
ATOM 761 N N . PHE A 1 93 ? 23.989 4.054 -5.089 1.00 44.97 93 PHE A N 1
ATOM 762 C CA . PHE A 1 93 ? 24.067 5.144 -4.076 1.00 44.97 93 PHE A CA 1
ATOM 763 C C . PHE A 1 93 ? 23.840 6.602 -4.545 1.00 44.97 93 PHE A C 1
ATOM 765 O O . PHE A 1 93 ? 23.029 7.362 -4.018 1.00 44.97 93 PHE A O 1
ATOM 772 N N . SER A 1 94 ? 24.673 7.008 -5.510 1.00 51.44 94 SER A N 1
ATOM 773 C CA . SER A 1 94 ? 24.909 8.383 -5.954 1.00 51.44 94 SER A CA 1
ATOM 774 C C . SER A 1 94 ? 24.386 8.679 -7.366 1.00 51.44 94 SER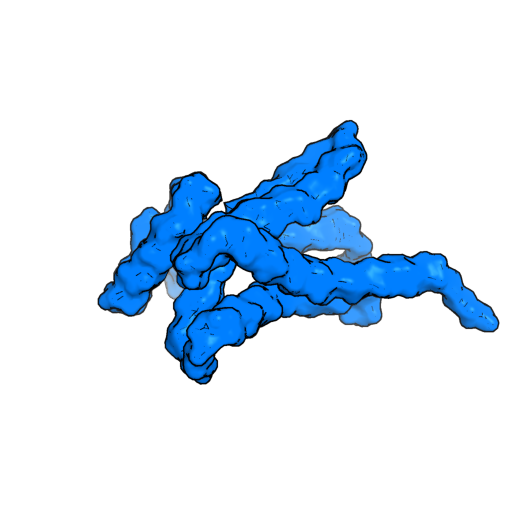 A C 1
ATOM 776 O O . SER A 1 94 ? 24.417 9.829 -7.802 1.00 51.44 94 SER A O 1
ATOM 778 N N . SER A 1 95 ? 23.869 7.667 -8.066 1.00 51.34 95 SER A N 1
ATOM 779 C CA . SER A 1 95 ? 23.199 7.777 -9.367 1.00 51.34 95 SER A CA 1
ATOM 780 C C . SER A 1 95 ? 21.674 7.958 -9.215 1.00 51.34 95 SER A C 1
ATOM 782 O O . SER A 1 95 ? 21.123 7.830 -8.120 1.00 51.34 95 SER A O 1
ATOM 784 N N . SER A 1 96 ? 20.966 8.275 -10.310 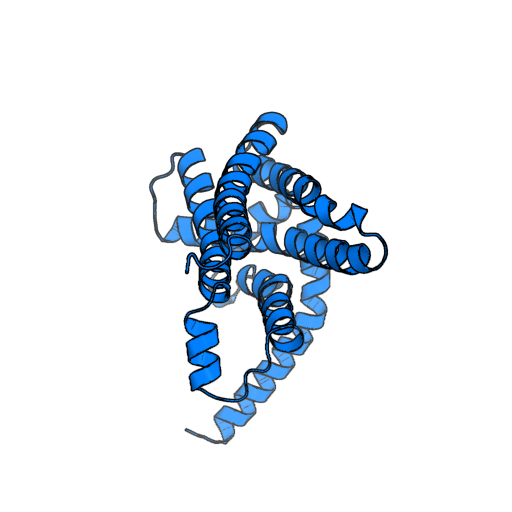1.00 55.25 96 SER A N 1
ATOM 785 C CA . SER A 1 96 ? 19.532 8.656 -10.354 1.00 55.25 96 SER A CA 1
ATOM 786 C C . SER A 1 96 ? 18.562 7.735 -9.585 1.00 55.25 96 SER A C 1
ATOM 788 O O . SER A 1 96 ? 17.479 8.167 -9.187 1.00 55.25 96 SER A O 1
ATOM 790 N N . ILE A 1 97 ? 18.959 6.493 -9.301 1.00 47.66 97 ILE A N 1
ATOM 791 C CA . ILE A 1 97 ? 18.198 5.467 -8.572 1.00 47.66 97 ILE A CA 1
ATOM 792 C C . ILE A 1 97 ? 17.845 5.895 -7.133 1.00 47.66 97 ILE A C 1
ATOM 794 O O . ILE A 1 97 ? 16.818 5.476 -6.597 1.00 47.66 97 ILE A O 1
ATOM 798 N N . TYR A 1 98 ? 18.619 6.784 -6.508 1.00 50.03 98 TYR A N 1
ATOM 799 C CA . TYR A 1 98 ? 18.407 7.194 -5.107 1.00 50.03 98 TYR A CA 1
ATOM 800 C C . TYR A 1 98 ? 17.474 8.348 -4.958 1.00 50.03 98 TYR A C 1
ATOM 802 O O . TYR A 1 98 ? 16.700 8.392 -4.008 1.00 50.03 98 TYR A O 1
ATOM 810 N N . GLN A 1 99 ? 17.489 9.226 -5.951 1.00 48.41 99 GLN A N 1
ATOM 811 C CA . GLN A 1 99 ? 16.401 10.157 -6.133 1.00 48.41 99 GLN A CA 1
ATOM 812 C C . GLN A 1 99 ? 15.110 9.359 -6.308 1.00 48.41 99 GLN A C 1
ATOM 814 O O . GLN A 1 99 ? 14.183 9.572 -5.540 1.00 48.41 99 GLN A O 1
ATOM 819 N N . VAL A 1 100 ? 15.066 8.368 -7.208 1.00 51.09 100 VAL A N 1
ATOM 820 C CA . VAL A 1 100 ? 13.868 7.533 -7.429 1.00 51.09 100 VAL A CA 1
ATOM 821 C C . VAL A 1 100 ? 13.432 6.776 -6.164 1.00 51.09 100 VAL A C 1
ATOM 823 O O . VAL A 1 100 ? 12.248 6.774 -5.839 1.00 51.09 100 VAL A O 1
ATOM 826 N N . THR A 1 101 ? 14.362 6.195 -5.403 1.00 52.00 101 THR A N 1
ATOM 827 C CA . THR A 1 101 ? 14.062 5.461 -4.157 1.00 52.00 101 THR A CA 1
ATOM 828 C C . THR A 1 101 ? 13.577 6.395 -3.042 1.00 52.00 101 THR A C 1
ATOM 830 O O . THR A 1 101 ? 12.593 6.095 -2.363 1.00 52.00 101 THR A O 1
ATOM 833 N N . PHE A 1 102 ? 14.202 7.566 -2.889 1.00 55.62 102 PHE A N 1
ATOM 834 C CA . PHE A 1 102 ? 13.758 8.604 -1.957 1.00 55.62 102 PHE A CA 1
ATOM 835 C C . PHE A 1 102 ? 12.385 9.167 -2.365 1.00 55.62 102 PHE A C 1
ATOM 837 O O . PHE A 1 102 ? 11.514 9.328 -1.515 1.00 55.62 102 PHE A O 1
ATOM 844 N N . TYR A 1 103 ? 12.135 9.363 -3.666 1.00 59.00 103 TYR A N 1
ATOM 845 C CA . TYR A 1 103 ? 10.828 9.756 -4.204 1.00 59.00 103 TYR A CA 1
ATOM 846 C C . TYR A 1 103 ? 9.752 8.702 -3.925 1.00 59.00 103 TYR A C 1
ATOM 848 O O . TYR A 1 103 ? 8.668 9.064 -3.477 1.00 59.00 103 TYR A O 1
ATOM 856 N N . MET A 1 104 ? 10.048 7.412 -4.110 1.00 58.62 104 MET A N 1
ATOM 857 C CA . MET A 1 104 ? 9.119 6.308 -3.825 1.00 58.62 104 MET A CA 1
ATOM 858 C C . MET A 1 104 ? 8.746 6.232 -2.335 1.00 58.62 104 MET A C 1
ATOM 860 O O . MET A 1 104 ? 7.587 5.986 -2.002 1.00 58.62 104 MET A O 1
ATOM 864 N N . MET A 1 105 ? 9.692 6.515 -1.431 1.00 61.62 105 MET A N 1
ATOM 865 C CA . MET A 1 105 ? 9.419 6.633 0.009 1.00 61.62 105 MET A CA 1
ATOM 866 C C . MET A 1 105 ? 8.604 7.885 0.374 1.00 61.62 105 MET A C 1
ATOM 868 O O . MET A 1 105 ? 7.873 7.862 1.365 1.00 61.62 105 MET A O 1
ATOM 872 N N . LEU A 1 106 ? 8.689 8.962 -0.415 1.00 66.38 106 LEU A N 1
ATOM 873 C CA . LEU A 1 106 ? 7.907 10.187 -0.209 1.00 66.38 106 LEU A CA 1
ATOM 874 C C . LEU A 1 106 ? 6.445 10.053 -0.655 1.00 66.38 106 LEU A C 1
ATOM 876 O O . LEU A 1 106 ? 5.614 10.809 -0.156 1.00 66.38 106 LEU A O 1
ATOM 880 N N . ILE A 1 107 ? 6.108 9.093 -1.527 1.00 68.75 107 ILE A N 1
ATOM 881 C CA . ILE A 1 107 ? 4.737 8.863 -2.029 1.00 68.75 107 ILE A CA 1
ATOM 882 C C . ILE A 1 107 ? 3.710 8.795 -0.887 1.00 68.75 107 ILE A C 1
ATOM 884 O O . ILE A 1 107 ? 2.805 9.636 -0.869 1.00 68.75 107 ILE A O 1
ATOM 888 N N . PRO A 1 108 ? 3.839 7.885 0.104 1.00 68.19 108 PRO A N 1
ATOM 889 C CA . PRO A 1 108 ? 2.870 7.818 1.190 1.00 68.19 108 PRO A CA 1
ATOM 890 C C . PRO A 1 108 ? 2.836 9.096 2.035 1.00 68.19 108 PRO A C 1
ATOM 892 O O . PRO A 1 108 ? 1.773 9.488 2.509 1.00 68.19 108 PRO A O 1
ATOM 895 N N . PHE A 1 109 ? 3.963 9.795 2.188 1.00 72.81 109 PHE A N 1
ATOM 896 C CA . PHE A 1 109 ? 4.031 11.038 2.960 1.00 72.81 109 PHE A CA 1
ATOM 897 C C . PHE A 1 109 ? 3.326 12.208 2.273 1.00 72.81 109 PHE A C 1
ATOM 899 O O . PHE A 1 109 ? 2.549 12.901 2.930 1.00 72.81 109 PHE A O 1
ATOM 906 N N . VAL A 1 110 ? 3.550 12.416 0.971 1.00 74.81 110 VAL A N 1
ATOM 907 C CA . VAL A 1 110 ? 2.860 13.454 0.182 1.00 74.81 110 VAL A CA 1
ATOM 908 C C . VAL A 1 110 ? 1.353 13.251 0.279 1.00 74.81 110 VAL A C 1
ATOM 910 O O . VAL A 1 110 ? 0.609 14.202 0.507 1.00 74.81 110 VAL A O 1
ATOM 913 N N . TYR A 1 111 ? 0.914 11.999 0.182 1.00 73.44 111 TYR A N 1
ATOM 914 C CA . TYR A 1 111 ? -0.497 11.654 0.234 1.00 73.44 111 TYR A CA 1
ATOM 915 C C . TYR A 1 111 ? -1.122 11.896 1.610 1.00 73.44 111 TYR A C 1
ATOM 917 O O . TYR A 1 111 ? -2.199 12.479 1.701 1.00 73.44 111 TYR A O 1
ATOM 925 N N . ILE A 1 112 ? -0.438 11.508 2.689 1.00 75.06 112 ILE A N 1
ATOM 926 C CA . ILE A 1 112 ? -0.926 11.727 4.057 1.00 75.06 112 ILE A CA 1
ATOM 927 C C . ILE A 1 112 ? -1.005 13.217 4.373 1.00 75.06 112 ILE A C 1
ATOM 929 O O . ILE A 1 112 ? -2.019 13.675 4.892 1.00 75.06 112 ILE A O 1
ATOM 933 N N . VAL A 1 113 ? 0.033 13.987 4.033 1.00 76.88 113 VAL A N 1
ATOM 934 C CA . VAL A 1 113 ? 0.032 15.443 4.236 1.00 76.88 113 VAL A CA 1
ATOM 935 C C . VAL A 1 113 ? -1.101 16.091 3.442 1.00 76.88 113 VAL A C 1
ATOM 937 O O . VAL A 1 113 ? -1.795 16.955 3.972 1.00 76.88 113 VAL A O 1
ATOM 940 N N . TRP A 1 114 ? -1.332 15.648 2.206 1.00 80.31 114 TRP A N 1
ATOM 941 C CA . TRP A 1 114 ? -2.412 16.152 1.363 1.00 80.31 114 TRP A CA 1
ATOM 942 C C . TRP A 1 114 ? -3.803 15.853 1.941 1.00 80.31 114 TRP A C 1
ATOM 944 O O . TRP A 1 114 ? -4.624 16.760 2.063 1.00 80.31 114 TRP A O 1
ATOM 954 N N . VAL A 1 115 ? -4.061 14.614 2.368 1.00 75.19 115 VAL A N 1
ATOM 955 C CA . VAL A 1 115 ? -5.348 14.213 2.963 1.00 75.19 115 VAL A CA 1
ATOM 956 C C . VAL A 1 115 ? -5.607 14.924 4.293 1.00 75.19 115 VAL A C 1
ATOM 958 O O . VAL A 1 115 ? -6.708 15.432 4.506 1.00 75.19 115 VAL A O 1
ATOM 961 N N . GLU A 1 116 ? -4.612 15.007 5.178 1.00 79.00 116 GLU A N 1
ATOM 962 C CA . GLU A 1 116 ? -4.731 15.732 6.453 1.00 79.00 116 GLU A CA 1
ATOM 963 C C . GLU A 1 116 ? -4.982 17.227 6.217 1.00 79.00 116 GLU A C 1
ATOM 965 O O . GLU A 1 116 ? -5.833 17.834 6.875 1.00 79.00 116 GLU A O 1
ATOM 970 N N . TRP A 1 117 ? -4.311 17.817 5.221 1.00 77.56 117 TRP A N 1
ATOM 971 C CA . TRP A 1 117 ? -4.528 19.212 4.850 1.00 77.56 117 TRP A CA 1
ATOM 972 C C . TRP A 1 117 ? -5.949 19.454 4.322 1.00 77.56 117 TRP A C 1
ATOM 974 O O . TRP A 1 117 ? -6.599 20.421 4.729 1.00 77.56 117 TRP A O 1
ATOM 984 N N . LEU A 1 118 ? -6.471 18.553 3.483 1.00 77.31 118 LEU A N 1
ATOM 985 C CA . LEU A 1 118 ? -7.849 18.612 2.986 1.00 77.31 118 LEU A CA 1
ATOM 986 C C . LEU A 1 118 ? -8.891 18.414 4.099 1.00 77.31 118 LEU A C 1
ATOM 988 O O . LEU A 1 118 ? -9.934 19.071 4.074 1.00 77.31 118 LEU A O 1
ATOM 992 N N . ASN A 1 119 ? -8.606 17.565 5.090 1.00 74.81 119 ASN A N 1
ATOM 993 C CA . ASN A 1 119 ? -9.475 17.335 6.249 1.00 74.81 119 ASN A CA 1
ATOM 994 C C . ASN A 1 119 ? -9.456 18.482 7.277 1.00 74.81 119 ASN A C 1
ATOM 996 O O . ASN A 1 119 ? -10.308 18.505 8.165 1.00 74.81 119 ASN A O 1
ATOM 1000 N N . LYS A 1 120 ? -8.533 19.452 7.152 1.00 72.25 120 LYS A N 1
ATOM 1001 C CA . LYS A 1 120 ? -8.337 20.585 8.087 1.00 72.25 120 LYS A CA 1
ATOM 1002 C C . LYS A 1 120 ? -8.143 20.159 9.547 1.00 72.25 120 LYS A C 1
ATOM 1004 O O . LYS A 1 120 ? -8.371 20.947 10.468 1.00 72.25 120 LYS A O 1
ATOM 1009 N N . ASP A 1 121 ? -7.739 18.917 9.762 1.00 69.38 121 ASP A N 1
ATOM 1010 C CA . ASP A 1 121 ? -7.547 18.359 11.087 1.00 69.38 121 ASP A CA 1
ATOM 1011 C C . ASP A 1 121 ? -6.185 18.794 11.659 1.00 69.38 121 ASP A C 1
ATOM 1013 O O . ASP A 1 121 ? -5.210 18.954 10.920 1.00 69.38 121 ASP A O 1
ATOM 1017 N N . PRO A 1 122 ? -6.065 18.994 12.985 1.00 70.25 122 PRO A N 1
ATOM 1018 C CA . PRO A 1 122 ? -4.774 19.269 13.596 1.00 70.25 122 PRO A CA 1
ATOM 1019 C C . PRO A 1 122 ? -3.871 18.033 13.498 1.00 70.25 122 PRO A C 1
ATOM 1021 O O . PRO A 1 122 ? -4.252 16.944 13.939 1.00 70.25 122 PRO A O 1
ATOM 1024 N N . ILE A 1 123 ? -2.649 18.224 12.991 1.00 72.56 123 ILE A N 1
ATOM 1025 C CA . ILE A 1 123 ? -1.648 17.163 12.818 1.00 72.56 123 ILE A CA 1
ATOM 1026 C C . ILE A 1 123 ? -1.277 16.585 14.192 1.00 72.56 123 ILE A C 1
ATOM 1028 O O . ILE A 1 123 ? -0.506 17.165 14.957 1.00 72.56 123 ILE A O 1
ATOM 1032 N N . LYS A 1 124 ? -1.841 15.417 14.514 1.00 79.19 124 LYS A N 1
ATOM 1033 C CA . LYS A 1 124 ? -1.551 14.645 15.731 1.00 79.19 124 LYS A CA 1
ATOM 1034 C C . LYS A 1 124 ? -0.924 13.308 15.351 1.00 79.19 124 LYS A C 1
ATOM 1036 O O . LYS A 1 124 ? -1.417 12.631 14.454 1.00 79.19 124 LYS A O 1
ATOM 1041 N N . ARG A 1 125 ? 0.105 12.869 16.090 1.00 76.56 125 ARG A N 1
ATOM 1042 C CA . ARG A 1 125 ? 0.801 11.582 15.855 1.00 76.56 125 ARG A CA 1
ATOM 1043 C C . ARG A 1 125 ? -0.146 10.380 15.770 1.00 76.56 125 ARG A C 1
ATOM 1045 O O . ARG A 1 125 ? 0.052 9.509 14.930 1.00 76.56 125 ARG A O 1
ATOM 1052 N N . SER A 1 126 ? -1.158 10.327 16.636 1.00 76.38 126 SER A N 1
ATOM 1053 C CA . SER A 1 126 ? -2.128 9.227 16.662 1.00 76.38 126 SER A CA 1
ATOM 1054 C C . SER A 1 126 ? -3.004 9.185 15.408 1.00 76.38 126 SER A C 1
ATOM 1056 O O . SE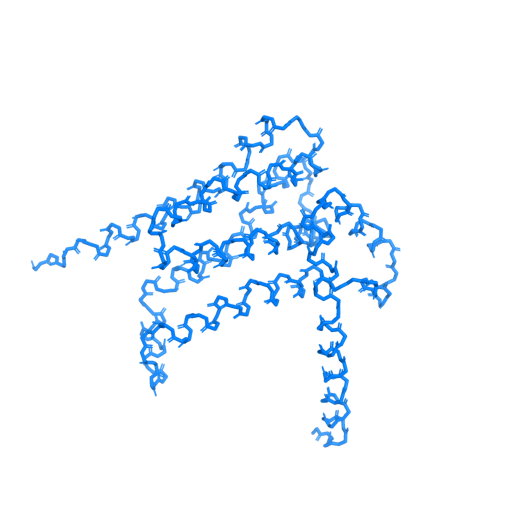R A 1 126 ? -3.196 8.104 14.861 1.00 76.38 126 SER A O 1
ATOM 1058 N N . LYS A 1 127 ? -3.468 10.345 14.917 1.00 80.25 127 LYS A N 1
ATOM 1059 C CA . LYS A 1 127 ? -4.221 10.452 13.656 1.00 80.25 127 LYS A CA 1
ATOM 1060 C C . LYS A 1 127 ? -3.348 10.121 12.450 1.00 80.25 127 LYS A C 1
ATOM 1062 O O . LYS A 1 127 ? -3.743 9.298 11.637 1.00 80.25 127 LYS A O 1
ATOM 1067 N N . LEU A 1 128 ? -2.123 10.648 12.410 1.00 80.75 128 LEU A N 1
ATOM 1068 C CA . LEU A 1 128 ? -1.176 10.395 11.323 1.00 80.75 128 LEU A CA 1
ATOM 1069 C C . LEU A 1 128 ? -0.924 8.895 11.111 1.00 80.75 128 LEU A C 1
ATOM 1071 O O . LEU A 1 128 ? -0.849 8.430 9.977 1.00 80.75 128 LEU A O 1
ATOM 1075 N N . LYS A 1 129 ? -0.832 8.124 12.205 1.00 83.94 129 LYS A N 1
ATOM 1076 C CA . LYS A 1 129 ? -0.673 6.666 12.136 1.00 83.94 129 LYS A CA 1
ATOM 1077 C C . LYS A 1 129 ? -1.901 5.987 11.515 1.00 83.94 129 LYS A C 1
ATOM 1079 O O . LYS A 1 129 ? -1.728 5.088 10.703 1.00 83.94 129 LYS A O 1
ATOM 1084 N N . ILE A 1 130 ? -3.114 6.425 11.850 1.00 85.88 130 ILE A N 1
ATOM 1085 C CA . ILE A 1 130 ? -4.354 5.894 11.256 1.00 85.88 130 ILE A CA 1
ATOM 1086 C C . ILE A 1 130 ? -4.411 6.231 9.761 1.00 85.88 130 ILE A C 1
ATOM 1088 O O . ILE A 1 130 ? -4.643 5.343 8.943 1.00 85.88 130 ILE A O 1
ATOM 1092 N N . SER A 1 131 ? -4.124 7.479 9.390 1.00 84.44 131 SER A N 1
ATOM 1093 C CA . SER A 1 131 ? -4.113 7.934 7.994 1.00 84.44 131 SER A CA 1
ATOM 1094 C C . SER A 1 131 ? -3.060 7.198 7.157 1.00 84.44 131 SER A C 1
ATOM 1096 O O . SER A 1 131 ? -3.340 6.781 6.035 1.00 84.44 131 SER A O 1
ATOM 1098 N N . PHE A 1 132 ? -1.882 6.919 7.727 1.00 85.69 132 PHE A N 1
ATOM 1099 C CA . PHE A 1 132 ? -0.882 6.048 7.099 1.00 85.69 132 PHE A CA 1
ATOM 1100 C C . PHE A 1 132 ? -1.432 4.641 6.831 1.00 85.69 132 PHE A C 1
ATOM 1102 O O . PHE A 1 132 ? -1.301 4.134 5.720 1.00 85.69 132 PHE A O 1
ATOM 1109 N N . TYR A 1 133 ? -2.106 4.026 7.807 1.00 89.00 133 TYR A N 1
ATOM 1110 C CA . TYR A 1 133 ? -2.673 2.679 7.657 1.00 89.00 133 TYR A CA 1
ATOM 1111 C C . TYR A 1 133 ? -3.755 2.643 6.571 1.00 89.00 133 TYR A C 1
ATOM 1113 O O . TYR A 1 133 ? -3.773 1.733 5.741 1.00 89.00 133 TYR A O 1
ATOM 1121 N N . ARG A 1 134 ? -4.619 3.661 6.526 1.00 87.62 134 ARG A N 1
ATOM 1122 C CA . ARG A 1 134 ? -5.637 3.821 5.476 1.00 87.62 134 ARG A CA 1
ATOM 1123 C C . ARG A 1 134 ? -5.007 3.905 4.098 1.00 87.62 134 ARG A C 1
ATOM 1125 O O . ARG A 1 134 ? -5.456 3.237 3.165 1.00 87.62 134 ARG A O 1
ATOM 1132 N N . HIS A 1 135 ? -3.923 4.661 3.993 1.00 85.31 135 HIS A N 1
ATOM 1133 C CA . HIS A 1 135 ? -3.210 4.812 2.742 1.00 85.31 135 HIS A CA 1
ATOM 1134 C C . HIS A 1 135 ? -2.488 3.531 2.304 1.00 85.31 135 HIS A C 1
ATOM 1136 O O . HIS A 1 135 ? -2.540 3.192 1.126 1.00 85.31 135 HIS A O 1
ATOM 1142 N N . CYS A 1 136 ? -1.895 2.760 3.220 1.00 88.56 136 CYS A N 1
ATOM 1143 C CA . CYS A 1 136 ? -1.295 1.466 2.879 1.00 88.56 136 CYS A CA 1
ATOM 1144 C C . CYS A 1 136 ? -2.320 0.490 2.272 1.00 88.56 136 CYS A C 1
ATOM 1146 O O . CYS A 1 136 ? -2.035 -0.153 1.262 1.00 88.56 136 CYS A O 1
ATOM 1148 N N . TYR A 1 137 ? -3.533 0.419 2.833 1.00 90.31 137 TYR A N 1
ATOM 1149 C CA . TYR A 1 137 ? -4.626 -0.356 2.236 1.00 90.31 137 TYR A CA 1
ATOM 1150 C C . TYR A 1 137 ? -5.089 0.213 0.896 1.00 90.31 137 TYR A C 1
ATOM 1152 O O . TYR A 1 137 ? -5.337 -0.554 -0.029 1.00 90.31 137 TYR A O 1
ATOM 1160 N N . ALA A 1 138 ? -5.171 1.534 0.752 1.00 86.44 138 ALA A N 1
ATOM 1161 C CA . ALA A 1 138 ? -5.513 2.147 -0.526 1.00 86.44 138 ALA A CA 1
ATOM 1162 C C . ALA A 1 138 ? -4.473 1.842 -1.619 1.00 86.44 138 ALA A C 1
ATOM 1164 O O . ALA A 1 138 ? -4.840 1.468 -2.729 1.00 86.44 138 ALA A O 1
ATOM 1165 N N . LEU A 1 139 ? -3.180 1.955 -1.315 1.00 84.56 139 LEU A N 1
ATOM 1166 C CA . LEU A 1 139 ? -2.113 1.795 -2.300 1.00 84.56 139 LEU A CA 1
ATOM 1167 C C . LEU A 1 139 ? -1.888 0.352 -2.733 1.00 84.56 139 LEU A C 1
ATOM 1169 O O . LEU A 1 139 ? -1.570 0.130 -3.896 1.00 84.56 139 LEU A O 1
ATOM 1173 N N . ALA A 1 140 ? -2.023 -0.621 -1.831 1.00 88.88 140 ALA A N 1
ATOM 1174 C CA . ALA A 1 140 ? -1.731 -2.023 -2.133 1.00 88.88 140 ALA A CA 1
ATOM 1175 C C . ALA A 1 140 ? -2.384 -2.534 -3.444 1.00 88.88 140 ALA A C 1
ATOM 1177 O O . ALA A 1 140 ? -1.662 -2.986 -4.334 1.00 88.88 140 ALA A O 1
ATOM 1178 N N . PRO A 1 141 ? -3.712 -2.421 -3.649 1.00 89.88 141 PRO A N 1
ATOM 1179 C CA . PRO A 1 141 ? -4.343 -2.856 -4.895 1.00 89.88 141 PRO A CA 1
ATOM 1180 C C . PRO A 1 141 ? -3.969 -1.990 -6.103 1.00 89.88 141 PRO A C 1
ATOM 1182 O O . PRO A 1 141 ? -3.824 -2.527 -7.202 1.00 89.88 141 PRO A O 1
ATOM 1185 N N . ALA A 1 142 ? -3.765 -0.681 -5.918 1.00 86.56 142 ALA A N 1
ATOM 1186 C CA . ALA A 1 142 ? -3.302 0.196 -6.993 1.00 86.56 142 ALA A CA 1
ATOM 1187 C C . ALA A 1 142 ? -1.908 -0.223 -7.493 1.00 86.56 142 ALA A C 1
ATOM 1189 O O . ALA A 1 142 ? -1.666 -0.246 -8.696 1.00 86.56 142 ALA A O 1
ATOM 1190 N N . GLN A 1 143 ? -1.014 -0.630 -6.589 1.00 84.88 143 GLN A N 1
ATOM 1191 C CA . GLN A 1 143 ? 0.331 -1.093 -6.937 1.00 84.88 143 GLN A CA 1
ATOM 1192 C C . GLN A 1 143 ? 0.321 -2.438 -7.659 1.00 84.88 143 GLN A C 1
ATOM 1194 O O . GLN A 1 143 ? 0.986 -2.586 -8.682 1.00 84.88 143 GLN A O 1
ATOM 1199 N N . VAL A 1 144 ? -0.496 -3.393 -7.210 1.00 88.69 144 VAL A N 1
ATOM 1200 C CA . VAL A 1 144 ? -0.666 -4.666 -7.930 1.00 88.69 144 VAL A CA 1
ATOM 1201 C C . VAL A 1 144 ? -1.162 -4.424 -9.358 1.00 88.69 144 VAL A C 1
ATOM 1203 O O . VAL A 1 144 ? -0.633 -5.013 -10.300 1.00 88.69 144 VAL A O 1
ATOM 1206 N N . LEU A 1 145 ? -2.126 -3.516 -9.544 1.00 87.88 145 LEU A N 1
ATOM 1207 C CA . LEU A 1 145 ? -2.620 -3.152 -10.873 1.00 87.88 145 LEU A CA 1
ATOM 1208 C C . LEU A 1 145 ? -1.521 -2.527 -11.750 1.00 87.88 145 LEU A C 1
ATOM 1210 O O . LEU A 1 145 ? -1.428 -2.842 -12.940 1.00 87.88 145 LEU A O 1
ATOM 1214 N N . THR A 1 146 ? -0.658 -1.694 -11.170 1.00 83.12 146 THR A N 1
ATOM 1215 C CA . THR A 1 146 ? 0.517 -1.133 -11.853 1.00 83.12 146 THR A CA 1
ATOM 1216 C C . THR A 1 146 ? 1.479 -2.225 -12.314 1.00 83.12 146 THR A C 1
ATOM 1218 O O . THR A 1 146 ? 1.858 -2.242 -13.482 1.00 83.12 146 THR A O 1
ATOM 1221 N N . PHE A 1 147 ? 1.827 -3.191 -11.461 1.00 83.75 147 PHE A N 1
ATOM 1222 C CA . PHE A 1 147 ? 2.710 -4.290 -11.873 1.00 83.75 147 PHE A CA 1
ATOM 1223 C C . PHE A 1 147 ? 2.108 -5.141 -12.988 1.00 83.75 147 PHE A C 1
ATOM 1225 O O . PHE A 1 147 ? 2.805 -5.483 -13.942 1.00 83.75 147 PHE A O 1
ATOM 1232 N N . VAL A 1 148 ? 0.811 -5.447 -12.907 1.00 87.62 148 VAL A N 1
ATOM 1233 C CA . VAL A 1 148 ? 0.115 -6.216 -13.948 1.00 87.62 148 VAL A CA 1
ATOM 1234 C C . VAL A 1 148 ? 0.126 -5.466 -15.280 1.00 87.62 148 VAL A C 1
ATOM 1236 O O . VAL A 1 148 ? 0.441 -6.049 -16.314 1.00 87.62 148 VAL A O 1
ATOM 1239 N N . THR A 1 149 ? -0.181 -4.170 -15.275 1.00 83.62 149 THR A N 1
ATOM 1240 C CA . THR A 1 149 ? -0.223 -3.359 -16.504 1.00 83.62 149 THR A CA 1
ATOM 1241 C C . THR A 1 149 ? 1.159 -3.129 -17.108 1.00 83.62 149 THR A C 1
ATOM 1243 O O . THR A 1 149 ? 1.294 -3.248 -18.323 1.00 83.62 149 THR A O 1
ATOM 1246 N N . ILE A 1 150 ? 2.195 -2.892 -16.295 1.00 77.81 150 ILE A N 1
ATOM 1247 C CA . ILE A 1 150 ? 3.588 -2.811 -16.765 1.00 77.81 150 ILE A CA 1
ATOM 1248 C C . ILE A 1 150 ? 4.046 -4.159 -17.333 1.00 77.81 150 ILE A C 1
ATOM 1250 O O . ILE A 1 150 ? 4.630 -4.199 -18.414 1.00 77.81 150 ILE A O 1
ATOM 1254 N N . GLY A 1 151 ? 3.740 -5.271 -16.659 1.00 81.50 151 GLY A N 1
ATOM 1255 C CA . GLY A 1 151 ? 4.055 -6.612 -17.157 1.00 81.50 151 GLY A CA 1
ATOM 1256 C C . GLY A 1 151 ? 3.391 -6.904 -18.506 1.00 81.50 151 GLY A C 1
ATOM 1257 O O . GLY A 1 151 ? 4.035 -7.411 -19.421 1.00 81.50 151 GLY A O 1
ATOM 1258 N N . LEU A 1 152 ? 2.125 -6.510 -18.673 1.00 84.06 152 LEU A N 1
ATOM 1259 C CA . LEU A 1 152 ? 1.415 -6.617 -19.952 1.00 84.06 152 LEU A CA 1
ATOM 1260 C C . LEU A 1 152 ? 1.932 -5.631 -21.009 1.00 84.06 152 LEU A C 1
ATOM 1262 O O . LEU A 1 152 ? 1.841 -5.925 -22.202 1.00 84.06 152 LEU A O 1
ATOM 1266 N N . ALA A 1 153 ? 2.495 -4.489 -20.605 1.00 82.12 153 ALA A N 1
ATOM 1267 C CA . ALA A 1 153 ? 3.057 -3.503 -21.524 1.00 82.12 153 ALA A CA 1
ATOM 1268 C C . ALA A 1 153 ? 4.274 -4.031 -22.298 1.00 82.12 153 ALA A C 1
ATOM 1270 O O . ALA A 1 153 ? 4.533 -3.565 -23.405 1.00 82.12 153 ALA A O 1
ATOM 1271 N N . VAL A 1 154 ? 4.961 -5.051 -21.769 1.00 79.00 154 VAL A N 1
ATOM 1272 C CA . VAL A 1 154 ? 6.015 -5.786 -22.492 1.00 79.00 154 VAL A CA 1
ATOM 1273 C C . VAL A 1 154 ? 5.469 -6.426 -23.774 1.00 79.00 154 VAL A C 1
ATOM 1275 O O . VAL A 1 154 ? 6.165 -6.479 -24.782 1.00 79.00 154 VAL A O 1
ATOM 1278 N N . LEU A 1 155 ? 4.211 -6.882 -23.752 1.00 86.56 155 LEU A N 1
ATOM 1279 C CA . LEU A 1 155 ? 3.528 -7.459 -24.914 1.00 86.56 155 LEU A CA 1
ATOM 1280 C C . LEU A 1 155 ? 2.800 -6.389 -25.740 1.00 86.56 155 LEU A C 1
ATOM 1282 O O . LEU A 1 155 ? 2.753 -6.476 -26.965 1.00 86.56 155 LEU A O 1
ATOM 1286 N N . TYR A 1 156 ? 2.236 -5.377 -25.075 1.00 87.94 156 TYR A N 1
ATOM 1287 C CA . TYR A 1 156 ? 1.446 -4.313 -25.694 1.00 87.94 156 TYR A CA 1
ATOM 1288 C C . TYR A 1 156 ? 1.906 -2.932 -25.200 1.00 87.94 156 TYR A C 1
ATOM 1290 O O . TYR A 1 156 ? 1.359 -2.431 -24.216 1.00 87.94 156 TYR A O 1
ATOM 1298 N N . PRO A 1 157 ? 2.843 -2.258 -25.896 1.00 82.38 157 PRO A N 1
ATOM 1299 C CA . PRO A 1 157 ? 3.481 -1.025 -25.412 1.00 82.38 157 PRO A CA 1
ATOM 1300 C C . PRO A 1 157 ? 2.511 0.109 -25.050 1.00 82.38 157 PRO A C 1
ATOM 1302 O O . PRO A 1 157 ? 2.789 0.915 -24.167 1.00 82.38 157 PRO A O 1
ATOM 1305 N N . LEU A 1 158 ? 1.334 0.149 -25.684 1.00 78.69 158 LEU A N 1
ATOM 1306 C CA . LEU A 1 158 ? 0.271 1.114 -25.380 1.00 78.69 158 LEU A CA 1
ATOM 1307 C C . LEU A 1 158 ? -0.249 1.013 -23.934 1.00 78.69 158 LEU A C 1
ATOM 1309 O O . LEU A 1 158 ? -0.729 2.007 -23.391 1.00 78.69 158 LEU A O 1
ATOM 1313 N N . LEU A 1 159 ? -0.136 -0.155 -23.289 1.00 79.94 159 LEU A N 1
ATOM 1314 C CA . LEU A 1 159 ? -0.568 -0.356 -21.902 1.00 79.94 159 LEU A CA 1
ATOM 1315 C C . LEU A 1 159 ? 0.350 0.322 -20.879 1.00 79.94 159 LEU A C 1
ATOM 1317 O O . LEU A 1 159 ? -0.057 0.481 -19.731 1.00 79.94 159 LEU A O 1
ATOM 1321 N N . PHE A 1 160 ? 1.537 0.787 -21.279 1.00 74.12 160 PHE A N 1
ATOM 1322 C CA . PHE A 1 160 ? 2.469 1.481 -20.388 1.00 74.12 160 PHE A CA 1
ATOM 1323 C C . PHE A 1 160 ? 1.854 2.731 -19.737 1.00 74.12 160 PHE A C 1
ATOM 1325 O O . PHE A 1 160 ? 2.145 3.042 -18.586 1.00 74.12 160 PHE A O 1
ATOM 1332 N N . PHE A 1 161 ? 0.960 3.426 -20.448 1.00 77.19 161 PHE A N 1
ATOM 1333 C CA . PHE A 1 161 ? 0.312 4.646 -19.954 1.00 77.19 161 PHE A CA 1
ATOM 1334 C C . PHE A 1 161 ? -0.971 4.387 -19.147 1.00 77.19 161 PHE A C 1
ATOM 1336 O O . PHE A 1 161 ? -1.490 5.313 -18.526 1.00 77.19 161 PHE A O 1
ATOM 1343 N N . MET A 1 162 ? -1.487 3.151 -19.107 1.00 79.00 162 MET A N 1
ATOM 1344 C CA . MET A 1 162 ? -2.719 2.817 -18.372 1.00 79.00 162 MET A CA 1
ATOM 1345 C C . MET A 1 162 ? -2.683 3.172 -16.873 1.00 79.00 162 MET A C 1
ATOM 1347 O O . MET A 1 162 ? -3.688 3.695 -16.382 1.00 79.00 162 MET A O 1
ATOM 1351 N N . PRO A 1 163 ? -1.575 2.963 -16.129 1.00 81.06 163 PRO A N 1
ATOM 1352 C CA . PRO A 1 163 ? -1.492 3.346 -14.717 1.00 81.06 163 PRO A CA 1
ATOM 1353 C C . PRO A 1 163 ? -1.810 4.821 -14.451 1.00 81.06 163 PRO A C 1
ATOM 1355 O O . PRO A 1 163 ? -2.452 5.128 -13.449 1.00 81.06 163 PRO A O 1
ATOM 1358 N N . LEU A 1 164 ? -1.446 5.729 -15.370 1.00 78.06 164 LEU A N 1
ATOM 1359 C CA . LEU A 1 164 ? -1.699 7.171 -15.228 1.00 78.06 164 LEU A CA 1
ATOM 1360 C C . LEU A 1 164 ? -3.193 7.512 -15.172 1.00 78.06 164 LEU A C 1
ATOM 1362 O O . LEU A 1 164 ? -3.562 8.547 -14.626 1.00 78.06 164 LEU A O 1
ATOM 1366 N N . LEU A 1 165 ? -4.052 6.654 -15.727 1.00 83.19 165 LEU A N 1
ATOM 1367 C CA . LEU A 1 165 ? -5.507 6.803 -15.683 1.00 83.19 165 LEU A CA 1
ATOM 1368 C C . LEU A 1 165 ? -6.145 5.932 -14.600 1.00 83.19 165 LEU A C 1
ATOM 1370 O O . LEU A 1 165 ? -7.038 6.392 -13.887 1.00 83.19 165 LEU A O 1
ATOM 1374 N N . LEU A 1 166 ? -5.694 4.684 -14.462 1.00 83.81 166 LEU A N 1
ATOM 1375 C CA . LEU A 1 166 ? -6.300 3.721 -13.544 1.00 83.81 166 LEU A CA 1
ATOM 1376 C C . LEU A 1 166 ? -6.040 4.062 -12.073 1.00 83.81 166 LEU A C 1
ATOM 1378 O O . LEU A 1 166 ? -6.949 3.906 -11.256 1.00 83.81 166 LEU A O 1
ATOM 1382 N N . ILE A 1 167 ? -4.842 4.556 -11.733 1.00 83.31 167 ILE A N 1
ATOM 1383 C CA . ILE A 1 167 ? -4.492 4.879 -10.343 1.00 83.31 167 ILE A CA 1
ATOM 1384 C C . ILE A 1 167 ? -5.336 6.051 -9.823 1.00 83.31 167 ILE A C 1
ATOM 1386 O O . ILE A 1 167 ? -6.040 5.841 -8.833 1.00 83.31 167 ILE A O 1
ATOM 1390 N N . PRO A 1 168 ? -5.386 7.236 -10.476 1.00 84.81 168 PRO A N 1
ATOM 1391 C CA . PRO A 1 168 ? -6.213 8.337 -9.980 1.00 84.81 168 PRO A CA 1
ATOM 1392 C C . PRO A 1 168 ? -7.698 7.972 -9.928 1.00 84.81 168 PRO A C 1
ATOM 1394 O O . PRO A 1 168 ? -8.420 8.421 -9.042 1.00 84.81 168 PRO A O 1
ATOM 1397 N N . PHE A 1 169 ? -8.167 7.136 -10.860 1.00 87.56 169 PHE A N 1
ATOM 1398 C CA . PHE A 1 169 ? -9.549 6.670 -10.872 1.00 87.56 169 PHE A CA 1
ATOM 1399 C C . PHE A 1 169 ? -9.873 5.781 -9.663 1.00 87.56 169 PHE A C 1
ATOM 1401 O O . PHE A 1 169 ? -10.892 5.986 -9.002 1.00 87.56 169 PHE A O 1
ATOM 1408 N N . TYR A 1 170 ? -9.003 4.821 -9.340 1.00 87.38 170 TYR A N 1
ATOM 1409 C CA . TYR A 1 170 ? -9.159 3.982 -8.153 1.00 87.38 170 TYR A CA 1
ATOM 1410 C C . TYR A 1 170 ? -9.035 4.805 -6.863 1.00 87.38 170 TYR A C 1
ATOM 1412 O O . TYR A 1 170 ? -9.886 4.720 -5.972 1.00 87.38 170 TYR A O 1
ATOM 1420 N N . GLU A 1 171 ? -8.019 5.661 -6.780 1.00 85.88 171 GLU A N 1
ATOM 1421 C CA . GLU A 1 171 ? -7.791 6.541 -5.637 1.00 85.88 171 GLU A CA 1
ATOM 1422 C C . GLU A 1 171 ? -8.954 7.515 -5.410 1.00 85.88 171 GLU A C 1
ATOM 1424 O O . GLU A 1 171 ? -9.256 7.851 -4.264 1.00 85.88 171 GLU A O 1
ATOM 1429 N N . ALA A 1 172 ? -9.675 7.923 -6.458 1.00 87.50 172 ALA A N 1
ATOM 1430 C CA . ALA A 1 172 ? -10.847 8.779 -6.313 1.00 87.50 172 ALA A CA 1
ATOM 1431 C C . ALA A 1 172 ? -11.955 8.104 -5.486 1.00 87.50 172 ALA A C 1
ATOM 1433 O O . ALA A 1 172 ? -12.627 8.775 -4.700 1.00 87.50 172 ALA A O 1
ATOM 1434 N N . PHE A 1 173 ? -12.125 6.779 -5.582 1.00 87.06 173 PHE A N 1
ATOM 1435 C CA . PHE A 1 173 ? -13.059 6.045 -4.717 1.00 87.06 173 PHE A CA 1
ATOM 1436 C C . PHE A 1 173 ? -12.598 6.009 -3.261 1.00 87.06 173 PHE A C 1
ATOM 1438 O O . PHE A 1 173 ? -13.424 6.090 -2.347 1.00 87.06 173 PHE A O 1
ATOM 1445 N N . VAL A 1 174 ? -11.288 5.910 -3.043 1.00 85.56 174 VAL A N 1
ATOM 1446 C CA . VAL A 1 174 ? -10.670 5.960 -1.714 1.00 85.56 174 VAL A CA 1
ATOM 1447 C C . VAL A 1 174 ? -10.880 7.345 -1.096 1.00 85.56 174 VAL A C 1
ATOM 1449 O O . VAL A 1 174 ? -11.374 7.448 0.024 1.00 85.56 174 VAL A O 1
ATOM 1452 N N . TYR A 1 175 ? -10.619 8.416 -1.845 1.00 85.06 175 TYR A N 1
ATOM 1453 C CA . TYR A 1 175 ? -10.815 9.798 -1.389 1.00 85.06 175 TYR A CA 1
ATOM 1454 C C . TYR A 1 175 ? -12.281 10.132 -1.162 1.00 85.06 175 TYR A C 1
ATOM 1456 O O . TYR A 1 175 ? -12.627 10.816 -0.202 1.00 85.06 175 TYR A O 1
ATOM 1464 N N . GLN A 1 176 ? -13.168 9.609 -2.004 1.00 87.56 176 GLN A N 1
ATOM 1465 C CA . GLN A 1 176 ? -14.603 9.702 -1.778 1.00 87.56 176 GLN A CA 1
ATOM 1466 C C . GLN A 1 176 ? -15.008 9.029 -0.458 1.00 87.56 176 GLN A C 1
ATOM 1468 O O . GLN A 1 176 ? -15.866 9.551 0.255 1.00 87.56 176 GLN A O 1
ATOM 1473 N N . ALA A 1 177 ? -14.421 7.872 -0.137 1.00 83.81 177 ALA A N 1
ATOM 1474 C CA . ALA A 1 177 ? -14.689 7.156 1.106 1.00 83.81 177 ALA A CA 1
ATOM 1475 C C . ALA A 1 177 ? -14.170 7.913 2.334 1.00 83.81 177 ALA A C 1
ATOM 1477 O O . ALA A 1 177 ? -14.878 8.013 3.334 1.00 83.81 177 ALA A O 1
ATOM 1478 N N . GLU A 1 178 ? -12.955 8.446 2.241 1.00 83.00 178 GLU A N 1
ATOM 1479 C CA . GLU A 1 178 ? -12.248 9.069 3.356 1.00 83.00 178 GLU A CA 1
ATOM 1480 C C . GLU A 1 178 ? -12.720 10.502 3.634 1.00 83.00 178 GLU A C 1
ATOM 1482 O O . GLU A 1 178 ? -13.062 10.827 4.769 1.00 83.00 178 GLU A O 1
ATOM 1487 N N . LEU A 1 179 ? -12.821 11.340 2.598 1.00 83.38 179 LEU A N 1
ATOM 1488 C CA . LEU A 1 179 ? -13.194 12.755 2.720 1.00 83.38 179 LEU A CA 1
ATOM 1489 C C . LEU A 1 179 ? -14.716 12.983 2.675 1.00 83.38 179 LEU A C 1
ATOM 1491 O O . LEU A 1 179 ? -15.180 14.104 2.876 1.00 83.38 179 LEU A O 1
ATOM 1495 N N . LYS A 1 180 ? -15.512 11.943 2.380 1.00 85.25 180 LYS A N 1
ATOM 1496 C CA . LYS A 1 180 ? -16.981 12.015 2.218 1.00 85.25 180 LYS A CA 1
ATOM 1497 C C . LYS A 1 180 ? -17.438 13.079 1.200 1.00 85.25 180 LYS A C 1
ATOM 1499 O O . LYS A 1 180 ? -18.509 13.669 1.335 1.00 85.25 180 LYS A O 1
ATOM 1504 N N . ILE A 1 181 ? -16.631 13.319 0.167 1.00 87.56 181 ILE A N 1
ATOM 1505 C CA . ILE A 1 181 ? -16.892 14.285 -0.914 1.00 87.56 181 ILE A CA 1
ATOM 1506 C C . ILE A 1 181 ? -17.475 13.609 -2.166 1.00 87.56 181 ILE A C 1
ATOM 1508 O O . ILE A 1 181 ? -17.445 12.391 -2.310 1.00 87.56 181 ILE A O 1
ATOM 1512 N N . GLY A 1 182 ? -18.000 14.397 -3.110 1.00 88.88 182 GLY A N 1
ATOM 1513 C CA . GLY A 1 182 ? -18.439 13.884 -4.415 1.00 88.88 182 GLY A CA 1
ATOM 1514 C C . GLY A 1 182 ? -17.274 13.377 -5.280 1.00 88.88 182 GLY A C 1
ATOM 1515 O O . GLY A 1 182 ? -16.174 13.924 -5.213 1.00 88.88 182 GLY A O 1
ATOM 1516 N N . PHE A 1 183 ? -17.532 12.377 -6.135 1.00 86.38 183 PHE A N 1
ATOM 1517 C CA . PHE A 1 183 ? -16.513 11.707 -6.964 1.00 86.38 183 PHE A CA 1
ATOM 1518 C C . PHE A 1 183 ? -15.684 12.676 -7.818 1.00 86.38 183 PHE A C 1
ATOM 1520 O O . PHE A 1 183 ? -14.466 12.566 -7.852 1.00 86.38 183 PHE A O 1
ATOM 1527 N N . GLY A 1 184 ? -16.318 13.673 -8.448 1.00 86.12 184 GLY A N 1
ATOM 1528 C CA . GLY A 1 184 ? -15.595 14.651 -9.268 1.00 86.12 184 GLY A CA 1
ATOM 1529 C C . GLY A 1 184 ? -14.538 15.419 -8.470 1.00 86.12 184 GLY A C 1
ATOM 1530 O O . GLY A 1 184 ? -13.397 15.523 -8.901 1.00 86.12 184 GLY A O 1
ATOM 1531 N N . ARG A 1 185 ? -14.883 15.890 -7.262 1.00 85.31 185 ARG A N 1
ATOM 1532 C CA . ARG A 1 185 ? -13.919 16.573 -6.381 1.00 85.31 185 ARG A CA 1
ATOM 1533 C C . ARG A 1 185 ? -12.830 15.621 -5.895 1.00 85.31 185 ARG A C 1
ATOM 1535 O O . ARG A 1 185 ? -11.674 16.020 -5.863 1.00 85.31 185 ARG A O 1
ATOM 1542 N N . ALA A 1 186 ? -13.191 14.379 -5.566 1.00 86.19 186 ALA A N 1
ATOM 1543 C CA . ALA A 1 186 ? -12.223 13.356 -5.183 1.00 86.19 186 ALA A CA 1
ATOM 1544 C C . ALA A 1 186 ? -11.194 13.116 -6.293 1.00 86.19 186 ALA A C 1
ATOM 1546 O O . ALA A 1 186 ? -10.003 13.185 -6.023 1.00 86.19 186 ALA A O 1
ATOM 1547 N N . PHE A 1 187 ? -11.644 12.953 -7.537 1.00 87.50 187 PHE A N 1
ATOM 1548 C CA . PHE A 1 187 ? -10.767 12.763 -8.690 1.00 87.50 187 PHE A CA 1
ATOM 1549 C C . PHE A 1 187 ? -9.832 13.958 -8.930 1.00 87.50 187 PHE A C 1
ATOM 1551 O O . PHE A 1 187 ? -8.642 13.780 -9.163 1.00 87.50 187 PHE A O 1
ATOM 1558 N N . PHE A 1 188 ? -10.319 15.198 -8.812 1.00 86.31 188 PHE A N 1
ATOM 1559 C CA . PHE A 1 188 ? -9.430 16.363 -8.914 1.00 86.31 188 PHE A CA 1
ATOM 1560 C C . PHE A 1 188 ? -8.384 16.405 -7.793 1.00 86.31 188 PHE A C 1
ATOM 1562 O O . PHE A 1 188 ? -7.239 16.785 -8.036 1.00 86.31 188 PHE A O 1
ATOM 1569 N N . TYR A 1 189 ? -8.748 15.996 -6.577 1.00 85.38 189 TYR A N 1
ATOM 1570 C CA . TYR A 1 189 ? -7.813 15.949 -5.456 1.00 85.38 189 TYR A CA 1
ATOM 1571 C C . TYR A 1 189 ? -6.765 14.848 -5.588 1.00 85.38 189 TYR A C 1
ATOM 1573 O O . TYR A 1 189 ? -5.664 15.050 -5.087 1.00 85.38 189 TYR A O 1
ATOM 1581 N N . THR A 1 190 ? -7.050 13.737 -6.268 1.00 84.25 190 THR A N 1
ATOM 1582 C CA . THR A 1 190 ? -6.054 12.679 -6.508 1.00 84.25 190 THR A CA 1
ATOM 1583 C C . THR A 1 190 ? -5.051 13.058 -7.593 1.00 84.25 190 THR A C 1
ATOM 1585 O O . THR A 1 190 ? -3.909 12.615 -7.550 1.00 84.25 190 THR A O 1
ATOM 1588 N N . LEU A 1 191 ? -5.418 13.932 -8.538 1.00 83.19 191 LEU A N 1
ATOM 1589 C CA . LEU A 1 191 ? -4.487 14.400 -9.572 1.00 83.19 191 LEU A CA 1
ATOM 1590 C C . LEU A 1 191 ? -3.333 15.238 -9.007 1.00 83.19 191 LEU A C 1
ATOM 1592 O O . LEU A 1 191 ? -2.241 15.210 -9.562 1.00 83.19 191 LEU A O 1
ATOM 1596 N N . ILE A 1 192 ? -3.543 15.973 -7.913 1.00 82.69 192 ILE A N 1
ATOM 1597 C CA . ILE A 1 192 ? -2.528 16.886 -7.364 1.00 82.69 192 ILE A CA 1
ATOM 1598 C C . ILE A 1 192 ? -1.301 16.128 -6.821 1.00 82.69 192 ILE A C 1
ATOM 1600 O O . ILE A 1 192 ? -0.192 16.435 -7.266 1.00 82.69 192 ILE A O 1
ATOM 1604 N N . PRO A 1 193 ? -1.448 15.112 -5.944 1.00 78.25 193 PRO A N 1
ATOM 1605 C CA . PRO A 1 193 ? -0.331 14.258 -5.544 1.00 78.25 193 PRO A CA 1
ATOM 1606 C C . PRO A 1 193 ? 0.351 13.584 -6.736 1.00 78.25 193 PRO A C 1
ATOM 1608 O O . PRO A 1 193 ? 1.574 13.539 -6.793 1.00 78.25 193 PRO A O 1
ATOM 1611 N N . GLN A 1 194 ? -0.422 13.118 -7.719 1.00 76.19 194 GLN A N 1
ATOM 1612 C CA . GLN A 1 194 ? 0.115 12.441 -8.902 1.00 76.19 194 GLN A CA 1
ATOM 1613 C C . GLN A 1 194 ? 0.976 13.385 -9.751 1.00 76.19 194 GLN A C 1
ATOM 1615 O O . GLN A 1 194 ? 2.095 13.041 -10.116 1.00 76.19 194 GLN A O 1
ATOM 1620 N N . ILE A 1 195 ? 0.513 14.611 -9.999 1.00 76.00 195 ILE A N 1
ATOM 1621 C CA . ILE A 1 195 ? 1.282 15.637 -10.717 1.00 76.00 195 ILE A CA 1
ATOM 1622 C C . ILE A 1 195 ? 2.559 15.995 -9.945 1.00 76.00 195 ILE A C 1
ATOM 1624 O O . ILE A 1 195 ? 3.630 16.070 -10.547 1.00 76.00 195 ILE A O 1
ATOM 1628 N N . LEU A 1 196 ? 2.468 16.171 -8.622 1.00 74.44 196 LEU A N 1
ATOM 1629 C CA . LEU A 1 196 ? 3.622 16.458 -7.762 1.00 74.44 196 LEU A CA 1
ATOM 1630 C C . LEU A 1 196 ? 4.672 15.340 -7.781 1.00 74.44 196 LEU A C 1
ATOM 1632 O O . LEU A 1 196 ? 5.861 15.632 -7.693 1.00 74.44 196 LEU A O 1
ATOM 1636 N N . LEU A 1 197 ? 4.248 14.082 -7.902 1.00 69.62 197 LEU A N 1
ATOM 1637 C CA . LEU A 1 197 ? 5.139 12.921 -7.941 1.00 69.62 197 LEU A CA 1
ATOM 1638 C C . LEU A 1 197 ? 5.711 12.659 -9.344 1.00 69.62 197 LEU A C 1
ATOM 1640 O O . LEU A 1 197 ? 6.867 12.256 -9.469 1.00 69.62 197 LEU A O 1
ATOM 1644 N N . VAL A 1 198 ? 4.942 12.922 -10.404 1.00 66.56 198 VAL A N 1
ATOM 1645 C CA . VAL A 1 198 ? 5.367 12.698 -11.796 1.00 66.56 198 VAL A CA 1
ATOM 1646 C C . VAL A 1 198 ? 6.285 13.815 -12.300 1.00 66.56 198 VAL A C 1
ATOM 1648 O O . VAL A 1 198 ? 7.272 13.519 -12.974 1.00 66.56 198 VAL A O 1
ATOM 1651 N N . LEU A 1 199 ? 6.033 15.084 -11.955 1.00 62.47 199 LEU A N 1
ATOM 1652 C CA . LEU A 1 199 ? 6.827 16.228 -12.437 1.00 62.47 199 LEU A CA 1
ATOM 1653 C C . LEU A 1 199 ? 8.345 16.051 -12.225 1.00 62.47 199 LEU A C 1
ATOM 1655 O O . LEU A 1 199 ? 9.086 16.155 -13.204 1.00 62.47 199 LEU A O 1
ATOM 1659 N N . PRO A 1 200 ? 8.842 15.719 -11.018 1.00 59.28 200 PRO A N 1
ATOM 1660 C CA . PRO A 1 200 ? 10.274 15.543 -10.791 1.00 59.28 200 PRO A CA 1
ATOM 1661 C C . PRO A 1 200 ? 10.859 14.355 -11.561 1.00 59.28 200 PRO A C 1
ATOM 1663 O O . PRO A 1 200 ? 11.986 14.439 -12.043 1.00 59.28 200 PRO A O 1
ATOM 1666 N N . SER A 1 201 ? 10.093 13.271 -11.730 1.00 55.38 201 SER A N 1
ATOM 1667 C CA . SER A 1 201 ? 10.538 12.093 -12.487 1.00 55.38 201 SER A CA 1
ATOM 1668 C C . SER A 1 201 ? 10.751 12.405 -13.974 1.00 55.38 201 SER A C 1
ATOM 1670 O O . SER A 1 201 ? 11.715 11.934 -14.576 1.00 55.38 201 SER A O 1
ATOM 1672 N N . VAL A 1 202 ? 9.920 13.286 -14.541 1.00 56.09 202 VAL A N 1
ATOM 1673 C CA . VAL A 1 202 ? 10.062 13.789 -15.913 1.00 56.09 202 VAL A CA 1
ATOM 1674 C C . VAL A 1 202 ? 11.284 14.701 -16.036 1.00 56.09 202 VAL A C 1
ATOM 1676 O O . VAL A 1 202 ? 12.039 14.568 -16.994 1.00 56.09 202 VAL A O 1
ATOM 1679 N N . PHE A 1 203 ? 11.544 15.573 -15.056 1.00 51.84 203 PHE A N 1
ATOM 1680 C CA . PHE A 1 203 ? 12.753 16.409 -15.046 1.00 51.84 203 PHE A CA 1
ATOM 1681 C C . PHE A 1 203 ? 14.045 15.586 -14.946 1.00 51.84 203 PHE A C 1
ATOM 1683 O O . PHE A 1 203 ? 15.010 15.892 -15.644 1.00 51.84 203 PHE A O 1
ATOM 1690 N N . VAL A 1 204 ? 14.062 14.523 -14.135 1.00 52.06 204 VAL A N 1
ATOM 1691 C CA . VAL A 1 204 ? 15.208 13.600 -14.037 1.00 52.06 204 VAL A CA 1
ATOM 1692 C C . VAL A 1 204 ? 15.401 12.825 -15.340 1.00 52.06 204 VAL A C 1
ATOM 1694 O O . VAL A 1 204 ? 16.530 12.707 -15.809 1.00 52.06 204 VAL A O 1
ATOM 1697 N N . ALA A 1 205 ? 14.320 12.349 -15.966 1.00 49.62 205 ALA A N 1
ATOM 1698 C CA . ALA A 1 205 ? 14.400 11.689 -17.266 1.00 49.62 205 ALA A CA 1
ATOM 1699 C C . ALA A 1 205 ? 14.951 12.637 -18.344 1.00 49.62 205 ALA A C 1
ATOM 1701 O O . ALA A 1 205 ? 15.877 12.270 -19.058 1.00 49.62 205 ALA A O 1
ATOM 1702 N N . ILE A 1 206 ? 14.459 13.878 -18.421 1.00 49.91 206 ILE A N 1
ATOM 1703 C CA . ILE A 1 206 ? 14.937 14.883 -19.386 1.00 49.91 206 ILE A CA 1
ATOM 1704 C C . ILE A 1 206 ? 16.408 15.251 -19.127 1.00 49.91 206 ILE A C 1
ATOM 1706 O O . ILE A 1 206 ? 17.183 15.339 -20.076 1.00 49.91 206 ILE A O 1
ATOM 1710 N N . GLY A 1 207 ? 16.818 15.404 -17.863 1.00 46.50 207 GLY A N 1
ATOM 1711 C CA . GLY A 1 207 ? 18.215 15.661 -17.491 1.00 46.50 207 GLY A CA 1
ATOM 1712 C C . GLY A 1 207 ? 19.161 14.483 -17.762 1.00 46.50 207 GLY A C 1
ATOM 1713 O O . GLY A 1 207 ? 20.339 14.692 -18.032 1.00 46.50 207 GLY A O 1
ATOM 1714 N N . ALA A 1 208 ? 18.657 13.246 -17.762 1.00 48.56 208 ALA A N 1
ATOM 1715 C CA . ALA A 1 208 ? 19.417 12.071 -18.193 1.00 48.56 208 ALA A CA 1
ATOM 1716 C C . ALA A 1 208 ? 19.595 11.996 -19.726 1.00 48.56 208 ALA A C 1
ATOM 1718 O O . ALA A 1 208 ? 20.512 11.327 -20.197 1.00 48.56 208 ALA A O 1
ATOM 1719 N N . PHE A 1 209 ? 18.751 12.689 -20.502 1.00 42.91 209 PHE A N 1
ATOM 1720 C CA . PHE A 1 209 ? 18.857 12.793 -21.964 1.00 42.91 209 PHE A CA 1
ATOM 1721 C C . PHE A 1 209 ? 19.652 14.015 -22.451 1.00 42.91 209 PHE A C 1
ATOM 1723 O O . PHE A 1 209 ? 19.940 14.107 -23.646 1.00 42.91 209 PHE A O 1
ATOM 1730 N N . THR A 1 210 ? 20.040 14.946 -21.573 1.00 40.19 210 THR A N 1
ATOM 1731 C CA . THR A 1 210 ? 20.995 16.003 -21.936 1.00 40.19 210 THR A CA 1
ATOM 1732 C C . THR A 1 210 ? 22.416 15.436 -21.897 1.00 40.19 210 THR A C 1
ATOM 1734 O O . THR A 1 210 ? 22.851 15.016 -20.823 1.00 40.19 210 THR A O 1
ATOM 1737 N N . PRO A 1 211 ? 23.153 15.390 -23.027 1.00 38.91 211 PRO A N 1
ATOM 1738 C CA . PRO A 1 211 ? 24.533 14.925 -23.014 1.00 38.91 211 PRO A CA 1
ATOM 1739 C C . PRO A 1 211 ? 25.369 15.823 -22.091 1.00 38.91 211 PRO A C 1
ATOM 1741 O O . PRO A 1 211 ? 25.073 17.019 -21.984 1.00 38.91 211 PRO A O 1
ATOM 1744 N N . PRO A 1 212 ? 26.401 15.278 -21.420 1.00 41.25 212 PRO A N 1
ATOM 1745 C CA . PRO A 1 212 ? 27.301 16.096 -20.624 1.00 41.25 212 PRO A CA 1
ATOM 1746 C C . PRO A 1 212 ? 27.881 17.183 -21.530 1.00 41.25 212 PRO A C 1
ATOM 1748 O O . PRO A 1 212 ? 28.449 16.888 -22.581 1.00 41.25 212 PRO A O 1
ATOM 1751 N N . VAL A 1 213 ? 27.676 18.441 -21.144 1.00 47.62 213 VAL A N 1
ATOM 1752 C CA . VAL A 1 213 ? 28.313 19.576 -21.809 1.00 47.62 213 VAL A CA 1
ATOM 1753 C C . VAL A 1 213 ? 29.811 19.424 -21.557 1.00 47.62 213 VAL A C 1
ATOM 1755 O O . VAL A 1 213 ? 30.247 19.463 -20.407 1.00 47.62 213 VAL A O 1
ATOM 1758 N N . SER A 1 214 ? 30.543 19.142 -22.636 1.00 46.03 214 SER A N 1
ATOM 1759 C CA . SER A 1 214 ? 32.004 19.037 -22.698 1.00 46.03 214 SER A CA 1
ATOM 1760 C C . SER A 1 214 ? 32.693 20.320 -22.261 1.00 46.03 214 SER A C 1
ATOM 1762 O O . SER A 1 214 ? 32.237 21.381 -22.751 1.00 46.03 214 SER A O 1
#

Secondary structure (DSSP, 8-state):
--HHHHHHHHHHHHHHHHHHHHHHHHHHHHHHH-HHHHHHHHHHHHHS-GGGTTSSS--HHHHHIIIIIHHHHHHHHHHS----SHHHHHHHTTSTHHHHHHHHHHHHHHHHHHHHHHHT----HHHHHHHHHHHHHHHHHHHHHHHHHHHHHTT-GGGGGTHHHHHHHHHHHHHHHHH---HHHHHHHHHHHHHHHHHHHHHHHHHHHSPP--

pLDDT: mean 78.03, std 14.45, range [38.91, 95.25]

Sequence (214 aa):
MDFAKLFKSVEDAVYEVMVWLLLLPKTLIRVAFRPKWAMTYIDKEWEKEPDDRFDEYLSPVMLWLVSAVIPITLFFILVGPDITSADDLLKAFSSSIYQVTFYMMLIPFVYIVWVEWLNKDPIKRSKLKISFYRHCYALAPAQVLTFVTIGLAVLYPLLFFMPLLLIPFYEAFVYQAELKIGFGRAFFYTLIPQILLVLPSVFVAIGAFTPPVS

Radius of gyration: 19.73 Å; chains: 1; bounding box: 50×43×49 Å

Foldseek 3Di:
DDVVVVVVVVVVVVVVVVVCVVQQVVLLVCCQVCLLVQLVLLVVLVVDDPVPHQPNHDFLVVNLCVQAVVVVVVCCCVVPDDDPDVVSVVVCVVDPVVVVVVLVVCLLVLVLVLLCVLLVDPDDPVVSVSSSRSVSSLVRNLRNVLVVLVVCCVVVVVSNCVSVPVSLQSQLVNQCSSVVDDSVVSSVSSVVSVCVSVVVVVVSVVVVVDPPDD